Protein AF-A0A915EMG8-F1 (afdb_monomer)

Foldseek 3Di:
DDDDDPPDDQDPVNLVVVVVVLVVVVVPVDDDDDDDDDPPPDPPPPPPPDNDALVNLLVQLVCLLPDPNRDLLSNLVSLLSSLQRLLQVLCVVLQEHEDEPVCSLVSQLLQLVLDDPVSSVLSNVLVVLSVVSNCVNVPDDDDSVSSVVNSVSSVVSSVCSVPGPSVSSNVSVVVCVVVPPPCPQKPWDWDDDPPPPDDPDIHTYIDGPDD

Structure (mmCIF, N/CA/C/O backbone):
data_AF-A0A915EMG8-F1
#
_entry.id   AF-A0A915EMG8-F1
#
loop_
_atom_site.group_PDB
_atom_site.id
_atom_site.type_symbol
_atom_site.label_atom_id
_atom_site.label_alt_id
_atom_site.label_comp_id
_atom_site.label_asym_id
_atom_site.label_entity_id
_atom_site.label_seq_id
_atom_site.pdbx_PDB_ins_code
_atom_site.Cartn_x
_atom_site.Cartn_y
_atom_site.Cartn_z
_atom_site.occupancy
_atom_site.B_iso_or_equiv
_atom_site.auth_seq_id
_atom_site.auth_comp_id
_atom_site.auth_asym_id
_atom_site.auth_atom_id
_atom_site.pdbx_PDB_model_num
ATOM 1 N N . MET A 1 1 ? 7.332 -8.213 -42.315 1.00 33.41 1 MET A N 1
ATOM 2 C CA . MET A 1 1 ? 6.103 -7.604 -41.765 1.00 33.41 1 MET A CA 1
ATOM 3 C C . MET A 1 1 ? 5.956 -8.133 -40.349 1.00 33.41 1 MET A C 1
ATOM 5 O O . MET A 1 1 ? 5.758 -9.330 -40.219 1.00 33.41 1 MET A O 1
ATOM 9 N N . SER A 1 2 ? 6.198 -7.320 -39.315 1.00 32.34 2 SER A N 1
ATOM 10 C CA . SER A 1 2 ? 6.120 -7.779 -37.919 1.00 32.34 2 SER A CA 1
ATOM 11 C C . SER A 1 2 ? 4.719 -7.539 -37.363 1.00 32.34 2 SER A C 1
ATOM 13 O O . SER A 1 2 ? 4.239 -6.402 -37.373 1.00 32.34 2 SER A O 1
ATOM 15 N N . GLU A 1 3 ? 4.081 -8.599 -36.878 1.00 29.02 3 GLU A N 1
ATOM 16 C CA . GLU A 1 3 ? 2.841 -8.534 -36.110 1.00 29.02 3 GLU A CA 1
ATOM 17 C C . GLU A 1 3 ? 3.077 -7.728 -34.830 1.00 29.02 3 GLU A C 1
ATOM 19 O O . GLU A 1 3 ? 3.831 -8.125 -33.943 1.00 29.02 3 GLU A O 1
ATOM 24 N N . LYS A 1 4 ? 2.448 -6.554 -34.746 1.00 30.17 4 LYS A N 1
ATOM 25 C CA . LYS A 1 4 ? 2.337 -5.806 -33.497 1.00 30.17 4 LYS A CA 1
ATOM 26 C C . LYS A 1 4 ? 1.323 -6.531 -32.617 1.00 30.17 4 LYS A C 1
ATOM 28 O O . LYS A 1 4 ? 0.126 -6.474 -32.887 1.00 30.17 4 LYS A O 1
ATOM 33 N N . GLN A 1 5 ? 1.798 -7.193 -31.566 1.00 29.67 5 GLN A N 1
ATOM 34 C CA . GLN A 1 5 ? 0.946 -7.594 -30.452 1.00 29.67 5 GLN A CA 1
ATOM 35 C C . GLN A 1 5 ? 0.382 -6.323 -29.806 1.00 29.67 5 GLN A C 1
ATOM 37 O O . GLN A 1 5 ? 1.110 -5.529 -29.213 1.00 29.67 5 GLN A O 1
ATOM 42 N N . HIS A 1 6 ? -0.923 -6.110 -29.963 1.00 26.52 6 HIS A N 1
ATOM 43 C CA . HIS A 1 6 ? -1.661 -5.118 -29.195 1.00 26.52 6 HIS A CA 1
ATOM 44 C C . HIS A 1 6 ? -1.759 -5.612 -27.749 1.00 26.52 6 HIS A C 1
ATOM 46 O O . HIS A 1 6 ? -2.640 -6.393 -27.400 1.00 26.52 6 HIS A O 1
ATOM 52 N N . MET A 1 7 ? -0.814 -5.179 -26.916 1.00 29.98 7 MET A N 1
ATOM 53 C CA . MET A 1 7 ? -0.905 -5.320 -25.470 1.00 29.98 7 MET A CA 1
ATOM 54 C C . MET A 1 7 ? -1.953 -4.314 -24.982 1.00 29.98 7 MET A C 1
ATOM 56 O O . MET A 1 7 ? -1.774 -3.103 -25.111 1.00 29.98 7 MET A O 1
ATOM 60 N N . ILE A 1 8 ? -3.093 -4.828 -24.524 1.00 30.92 8 ILE A N 1
ATOM 61 C CA . ILE A 1 8 ? -4.203 -4.028 -24.004 1.00 30.92 8 ILE A CA 1
ATOM 62 C C . ILE A 1 8 ? -3.711 -3.331 -22.732 1.00 30.92 8 ILE A C 1
ATOM 64 O O . ILE A 1 8 ? -3.394 -3.983 -21.738 1.00 30.92 8 ILE A O 1
ATOM 68 N N . LEU A 1 9 ? -3.606 -2.004 -22.793 1.00 35.91 9 LEU A N 1
ATOM 69 C CA . LEU A 1 9 ? -3.384 -1.149 -21.634 1.00 35.91 9 LEU A CA 1
ATOM 70 C C . LEU A 1 9 ? -4.638 -1.233 -20.761 1.00 35.91 9 LEU A C 1
ATOM 72 O O . LEU A 1 9 ? -5.705 -0.806 -21.193 1.00 35.91 9 LEU A O 1
ATOM 76 N N . ALA A 1 10 ? -4.511 -1.807 -19.567 1.00 38.12 10 ALA A N 1
ATOM 77 C CA . ALA A 1 10 ? -5.572 -1.764 -18.572 1.00 38.12 10 ALA A CA 1
ATOM 78 C C . ALA A 1 10 ? -5.727 -0.310 -18.093 1.00 38.12 10 ALA A C 1
ATOM 80 O O . ALA A 1 10 ? -4.804 0.259 -17.514 1.00 38.12 10 ALA A O 1
ATOM 81 N N . SER A 1 11 ? -6.866 0.295 -18.408 1.00 42.69 11 SER A N 1
ATOM 82 C CA . SER A 1 11 ? -7.332 1.588 -17.905 1.00 42.69 11 SER A CA 1
ATOM 83 C C . SER A 1 11 ? -7.725 1.502 -16.421 1.00 42.69 11 SER A C 1
ATOM 85 O O . SER A 1 11 ? -7.933 0.407 -15.903 1.00 42.69 11 SER A O 1
ATOM 87 N N . ASP A 1 12 ? -7.911 2.635 -15.730 1.00 41.16 12 ASP A N 1
ATOM 88 C CA . ASP A 1 12 ? -8.455 2.664 -14.353 1.00 41.16 12 ASP A CA 1
ATOM 89 C C . ASP A 1 12 ? -9.760 1.868 -14.214 1.00 41.16 12 ASP A C 1
ATOM 91 O O . ASP A 1 12 ? -10.011 1.221 -13.197 1.00 41.16 12 ASP A O 1
ATOM 95 N N . LYS A 1 13 ? -10.572 1.865 -15.279 1.00 40.56 13 LYS A N 1
ATOM 96 C CA . LYS A 1 13 ? -11.803 1.082 -15.360 1.00 40.56 13 LYS A CA 1
ATOM 97 C C . LYS A 1 13 ? -11.524 -0.415 -15.256 1.00 40.56 13 LYS A C 1
ATOM 99 O O . LYS A 1 13 ? -12.272 -1.115 -14.589 1.00 40.56 13 LYS A O 1
ATOM 104 N N . ASP A 1 14 ? -10.431 -0.888 -15.844 1.00 48.38 14 ASP A N 1
ATOM 105 C CA . ASP A 1 14 ? -10.029 -2.293 -15.791 1.00 48.38 14 ASP A CA 1
ATOM 106 C C . ASP A 1 14 ? -9.494 -2.675 -14.402 1.00 48.38 14 ASP A C 1
ATOM 108 O O . ASP A 1 14 ? -9.645 -3.821 -13.987 1.00 48.38 14 ASP A O 1
ATOM 112 N N . PHE A 1 15 ? -8.915 -1.732 -13.645 1.00 50.34 15 PHE A N 1
ATOM 113 C CA . PHE A 1 15 ? -8.524 -1.969 -12.251 1.00 50.34 15 PHE A CA 1
ATOM 114 C C . PHE A 1 15 ? -9.732 -1.996 -11.310 1.00 50.34 15 PHE A C 1
ATOM 116 O O . PHE A 1 15 ? -9.830 -2.898 -10.479 1.00 50.34 15 PHE A O 1
ATOM 123 N N . ASP A 1 16 ? -10.669 -1.057 -11.444 1.00 48.06 16 ASP A N 1
ATOM 124 C CA . ASP A 1 16 ? -11.905 -1.070 -10.656 1.00 48.06 16 ASP A CA 1
ATOM 125 C C . ASP A 1 16 ? -12.779 -2.287 -11.006 1.00 48.06 16 ASP A C 1
ATOM 127 O O . ASP A 1 16 ? -13.267 -2.954 -10.097 1.00 48.06 16 ASP A O 1
ATOM 131 N N . GLU A 1 17 ? -12.879 -2.669 -12.286 1.00 50.47 17 GLU A N 1
ATOM 132 C CA . GLU A 1 17 ? -13.530 -3.916 -12.718 1.00 50.47 17 GLU A CA 1
ATOM 133 C C . GLU A 1 17 ? -12.806 -5.160 -12.176 1.00 50.47 17 GLU A C 1
ATOM 135 O O . GLU A 1 17 ? -13.461 -6.109 -11.741 1.00 50.47 17 GLU A O 1
ATOM 140 N N . LEU A 1 18 ? -11.468 -5.159 -12.121 1.00 51.88 18 LEU A N 1
ATOM 141 C CA . LEU A 1 18 ? -10.683 -6.235 -11.507 1.00 51.88 18 LEU A CA 1
ATOM 142 C C . LEU A 1 18 ? -10.916 -6.317 -9.991 1.00 51.88 18 LEU A C 1
ATOM 144 O O . LEU A 1 18 ? -11.013 -7.415 -9.4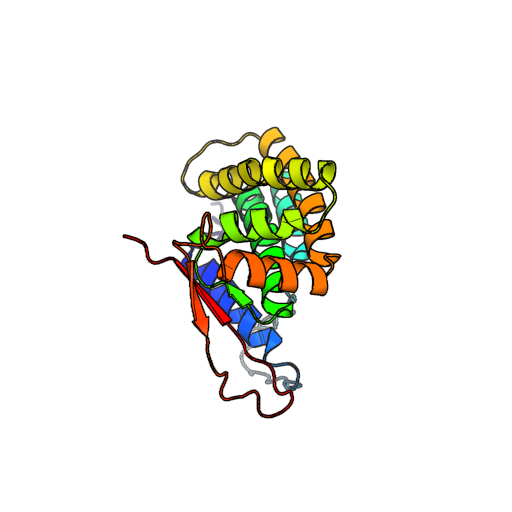40 1.00 51.88 18 LEU A O 1
ATOM 148 N N . MET A 1 19 ? -11.023 -5.181 -9.302 1.00 56.91 19 MET A N 1
ATOM 149 C CA . MET A 1 19 ? -11.276 -5.138 -7.860 1.00 56.91 19 MET A CA 1
ATOM 150 C C . MET A 1 19 ? -12.727 -5.504 -7.519 1.00 56.91 19 MET A C 1
ATOM 152 O O . MET A 1 19 ? -12.954 -6.215 -6.536 1.00 56.91 19 MET A O 1
ATOM 156 N N . ASP A 1 20 ? -13.693 -5.102 -8.344 1.00 52.09 20 ASP A N 1
ATOM 157 C CA . ASP A 1 20 ? -15.085 -5.554 -8.260 1.00 52.09 20 ASP A CA 1
ATOM 158 C C . ASP A 1 20 ? -15.195 -7.056 -8.561 1.00 52.09 20 ASP A C 1
ATOM 160 O O . ASP A 1 20 ? -15.918 -7.783 -7.878 1.00 52.09 20 ASP A O 1
ATOM 164 N N . TYR A 1 21 ? -14.406 -7.570 -9.503 1.00 47.34 21 TYR A N 1
ATOM 165 C CA . TYR A 1 21 ? -14.299 -9.001 -9.768 1.00 47.34 21 TYR A CA 1
ATOM 166 C C . TYR A 1 21 ? -13.694 -9.777 -8.585 1.00 47.34 21 TYR A C 1
ATOM 168 O O . TYR A 1 21 ? -14.247 -10.797 -8.172 1.00 47.34 21 TYR A O 1
ATOM 176 N N . VAL A 1 22 ? -12.608 -9.290 -7.972 1.00 48.66 22 VAL A N 1
ATOM 177 C CA . VAL A 1 22 ? -12.026 -9.877 -6.746 1.00 48.66 22 VAL A CA 1
ATOM 178 C C . VAL A 1 22 ? -13.050 -9.900 -5.609 1.00 48.66 22 VAL A C 1
ATOM 180 O O . VAL A 1 22 ? -13.156 -10.894 -4.886 1.00 48.66 22 VAL A O 1
ATOM 183 N N . ARG A 1 23 ? -13.821 -8.819 -5.453 1.00 50.97 23 ARG A N 1
ATOM 184 C CA . ARG A 1 23 ? -14.915 -8.732 -4.482 1.00 50.97 23 ARG A CA 1
ATOM 185 C C . ARG A 1 23 ? -15.960 -9.824 -4.729 1.00 50.97 23 ARG A C 1
ATOM 187 O O . ARG A 1 23 ? -16.317 -10.527 -3.786 1.00 50.97 23 ARG A O 1
ATOM 194 N N . LEU A 1 24 ? -16.374 -10.032 -5.981 1.00 47.88 24 LEU A N 1
ATOM 195 C CA . LEU A 1 24 ? -17.307 -11.099 -6.364 1.00 47.88 24 LEU A CA 1
ATOM 196 C C . LEU A 1 24 ? -16.743 -12.509 -6.090 1.00 47.88 24 LEU A C 1
ATOM 198 O O . LEU A 1 24 ? -17.480 -13.378 -5.628 1.00 47.88 24 LEU A O 1
ATOM 202 N N . GLN A 1 25 ? -15.440 -12.737 -6.294 1.00 45.94 25 GLN A N 1
ATOM 203 C CA . GLN A 1 25 ? -14.777 -14.023 -6.007 1.00 45.94 25 GLN A CA 1
ATOM 204 C C . GLN A 1 25 ? -14.725 -14.357 -4.507 1.00 45.94 25 GLN A C 1
ATOM 206 O O . GLN A 1 25 ? -14.888 -15.512 -4.108 1.00 45.94 25 GLN A O 1
ATOM 211 N N . GLN A 1 26 ? -14.528 -13.355 -3.643 1.00 52.22 26 GLN A N 1
ATOM 212 C CA . GLN A 1 26 ? -14.577 -13.557 -2.189 1.00 52.22 26 GLN A CA 1
ATOM 213 C C . GLN A 1 26 ? -15.995 -13.880 -1.697 1.00 52.22 26 GLN A C 1
ATOM 215 O O . GLN A 1 26 ? -16.159 -14.577 -0.693 1.00 52.22 26 GLN A O 1
ATOM 220 N N . GLU A 1 27 ? -17.010 -13.402 -2.416 1.00 46.12 27 GLU A N 1
ATOM 221 C CA . GLU A 1 27 ? -18.423 -13.653 -2.140 1.00 46.12 27 GLU A CA 1
ATOM 222 C C . GLU A 1 27 ? -18.902 -15.015 -2.689 1.00 46.12 27 GLU A C 1
ATOM 224 O O . GLU A 1 27 ? -19.842 -15.590 -2.141 1.00 46.12 27 GLU A O 1
ATOM 229 N N . SER A 1 28 ? -18.231 -15.584 -3.701 1.00 46.25 28 SER A N 1
ATOM 230 C CA . SER A 1 28 ? -18.644 -16.814 -4.397 1.00 46.25 28 SER A CA 1
ATOM 231 C C . SER A 1 28 ? -17.992 -18.111 -3.898 1.00 46.25 28 SER A C 1
ATOM 233 O O . SER A 1 28 ? -17.963 -19.094 -4.644 1.00 46.25 28 SER A O 1
ATOM 235 N N . LYS A 1 29 ? -17.481 -18.175 -2.658 1.00 43.06 29 LYS A N 1
ATOM 236 C CA . LYS A 1 29 ? -16.973 -19.427 -2.049 1.00 43.06 29 LYS A CA 1
ATOM 237 C C . LYS A 1 29 ? -18.101 -20.440 -1.755 1.00 43.06 29 LYS A C 1
ATOM 239 O O . LYS A 1 29 ? -18.317 -20.823 -0.611 1.00 43.06 29 LYS A O 1
ATOM 244 N N . SER A 1 30 ? -18.802 -20.886 -2.796 1.00 42.09 30 SER A N 1
ATOM 245 C CA . SER A 1 30 ? -19.595 -22.116 -2.877 1.00 42.09 30 SER A CA 1
ATOM 246 C C . SER A 1 30 ? -20.073 -22.329 -4.325 1.00 42.09 30 SER A C 1
ATOM 248 O O . SER A 1 30 ? -21.183 -21.937 -4.680 1.00 42.09 30 SER A O 1
ATOM 250 N N . GLY A 1 31 ? -19.261 -22.944 -5.186 1.00 37.41 31 GLY A N 1
ATOM 251 C CA . GLY A 1 31 ? -19.751 -23.373 -6.499 1.00 37.41 31 GLY A CA 1
ATOM 252 C C . GLY A 1 31 ? -18.690 -24.035 -7.367 1.00 37.41 31 GLY A C 1
ATOM 253 O O . GLY A 1 31 ? -17.843 -23.357 -7.934 1.00 37.41 31 GLY A O 1
ATOM 254 N N . GLN A 1 32 ? -18.752 -25.363 -7.486 1.00 38.16 32 GLN A N 1
ATOM 255 C CA . GLN A 1 32 ? -18.101 -26.101 -8.570 1.00 38.16 32 GLN A CA 1
ATOM 256 C C . GLN A 1 32 ? -18.807 -25.752 -9.887 1.00 38.16 32 GLN A C 1
ATOM 258 O O . GLN A 1 32 ? -20.023 -25.911 -9.976 1.00 38.16 32 GLN A O 1
ATOM 263 N N . PHE A 1 33 ? -18.068 -25.314 -10.908 1.00 39.94 33 PHE A N 1
ATOM 264 C CA . PHE A 1 33 ? -18.620 -25.111 -12.250 1.00 39.94 33 PHE A CA 1
ATOM 265 C C . PHE A 1 33 ? -18.200 -26.241 -13.194 1.00 39.94 33 PHE A C 1
ATOM 267 O O . PHE A 1 33 ? -17.035 -26.633 -13.246 1.00 39.94 33 PHE A O 1
ATOM 274 N N . GLN A 1 34 ? -19.193 -26.778 -13.906 1.00 33.81 34 GLN A N 1
ATOM 275 C CA . GLN A 1 34 ? -19.060 -27.824 -14.917 1.00 33.81 34 GLN A CA 1
ATOM 276 C C . GLN A 1 34 ? -18.510 -27.268 -16.235 1.00 33.81 34 GLN A C 1
ATOM 278 O O . GLN A 1 34 ? -18.811 -26.147 -16.639 1.00 33.81 34 GLN A O 1
ATOM 283 N N . THR A 1 35 ? -17.743 -28.108 -16.925 1.00 34.19 35 THR A N 1
ATOM 284 C CA . THR A 1 35 ? -17.264 -27.904 -18.294 1.00 34.19 35 THR A CA 1
ATOM 285 C C . THR A 1 35 ? -18.415 -27.967 -19.297 1.00 34.19 35 THR A C 1
ATOM 287 O O . THR A 1 35 ? -19.183 -28.929 -19.279 1.00 34.19 35 THR A O 1
ATOM 290 N N . VAL A 1 36 ? -18.477 -27.007 -20.222 1.00 34.16 36 VAL A N 1
ATOM 291 C CA . VAL A 1 36 ? -19.308 -27.087 -21.433 1.00 34.16 36 VAL A CA 1
ATOM 292 C C . VAL A 1 36 ? -18.371 -27.154 -22.636 1.00 34.16 36 VAL A C 1
ATOM 294 O O . VAL A 1 36 ? -17.526 -26.279 -22.810 1.00 34.16 36 VAL A O 1
ATOM 297 N N . SER A 1 37 ? -18.482 -28.214 -23.433 1.00 31.69 37 SER A N 1
ATOM 298 C CA . SER A 1 37 ? -17.766 -28.363 -24.702 1.00 31.69 37 SER A CA 1
ATOM 299 C C . SER A 1 37 ? -18.570 -27.719 -25.830 1.00 31.69 37 SER A C 1
ATOM 301 O O . SER A 1 37 ? -19.743 -28.051 -25.996 1.00 31.69 37 SER A O 1
ATOM 303 N N . CYS A 1 38 ? -17.941 -26.852 -26.621 1.00 31.92 38 CYS A N 1
ATOM 304 C CA . CYS A 1 38 ? -18.506 -26.337 -27.869 1.00 31.92 38 CYS A CA 1
ATOM 305 C C . CYS A 1 38 ? -17.840 -27.061 -29.049 1.00 31.92 38 CYS A C 1
ATOM 307 O O . CYS A 1 38 ? -16.620 -27.225 -29.054 1.00 31.92 38 CYS A O 1
ATOM 309 N N . GLU A 1 39 ? -18.636 -27.502 -30.025 1.00 41.31 39 GLU A N 1
ATOM 310 C CA . GLU A 1 39 ? -18.238 -28.401 -31.126 1.00 41.31 39 GLU A CA 1
ATOM 311 C C . GLU A 1 39 ? -17.364 -27.750 -32.217 1.00 41.31 39 GLU A C 1
ATOM 313 O O . GLU A 1 39 ? -16.874 -28.439 -33.110 1.00 41.31 39 GLU A O 1
ATOM 318 N N . ASP A 1 40 ? -17.064 -26.456 -32.117 1.00 35.81 40 ASP A N 1
ATOM 319 C CA . ASP A 1 40 ? -16.416 -25.706 -33.195 1.00 35.81 40 ASP A CA 1
ATOM 320 C C . ASP A 1 40 ? -14.929 -25.445 -32.939 1.00 35.81 40 ASP A C 1
ATOM 322 O O . ASP A 1 40 ? -14.516 -24.293 -32.905 1.00 35.81 40 ASP A O 1
ATOM 326 N N . GLY A 1 41 ? -14.120 -26.495 -32.745 1.00 37.00 41 GLY A N 1
ATOM 327 C CA . GLY A 1 41 ? -12.665 -26.525 -33.023 1.00 37.00 41 GLY A CA 1
ATOM 328 C C . GLY A 1 41 ? -11.733 -25.453 -32.417 1.00 37.00 41 GLY A C 1
ATOM 329 O O . GLY A 1 41 ? -10.523 -25.519 -32.624 1.00 37.00 41 GLY A O 1
ATOM 330 N N . PHE A 1 42 ? -12.242 -24.490 -31.657 1.00 28.72 42 PHE A N 1
ATOM 331 C CA . PHE A 1 42 ? -11.503 -23.495 -30.906 1.00 28.72 42 PHE A CA 1
ATOM 332 C C . PHE A 1 42 ? -11.396 -24.042 -29.493 1.00 28.72 42 PHE A C 1
ATOM 334 O O . PHE A 1 42 ? -12.345 -23.991 -28.709 1.00 28.72 42 PHE A O 1
ATOM 341 N N . SER A 1 43 ? -10.226 -24.576 -29.146 1.00 30.53 43 SER A N 1
ATOM 342 C CA . SER A 1 43 ? -9.892 -24.742 -27.741 1.00 30.53 43 SER A CA 1
ATOM 343 C C . SER A 1 43 ? -9.760 -23.339 -27.154 1.00 30.53 43 SER A C 1
ATOM 345 O O . SER A 1 43 ? -8.689 -22.729 -27.186 1.00 30.53 43 SER A O 1
ATOM 347 N N . THR A 1 44 ? -10.857 -22.792 -26.638 1.00 34.75 44 THR A N 1
ATOM 348 C CA . THR A 1 44 ? -10.765 -21.755 -25.623 1.00 34.75 44 THR A CA 1
ATOM 349 C C . THR A 1 44 ? -9.924 -22.374 -24.519 1.00 34.75 44 THR A C 1
ATOM 351 O O . THR A 1 44 ? -10.349 -23.334 -23.875 1.00 34.75 44 THR A O 1
ATOM 354 N N . ILE A 1 45 ? -8.696 -21.881 -24.343 1.00 38.38 45 ILE A N 1
ATOM 355 C CA . ILE A 1 45 ? -7.981 -22.086 -23.091 1.00 38.38 45 ILE A CA 1
ATOM 356 C C . ILE A 1 45 ? -8.948 -21.523 -22.058 1.00 38.38 45 ILE A C 1
ATOM 358 O O . ILE A 1 45 ? -9.132 -20.309 -21.987 1.00 38.38 45 ILE A O 1
ATOM 362 N N . ILE A 1 46 ? -9.649 -22.405 -21.343 1.00 39.06 46 ILE A N 1
ATOM 363 C CA . ILE A 1 46 ? -10.337 -22.055 -20.111 1.00 39.06 46 ILE A CA 1
ATOM 364 C C . ILE A 1 46 ? -9.199 -21.548 -19.244 1.00 39.06 46 ILE A C 1
ATOM 366 O O . ILE A 1 46 ? -8.422 -22.340 -18.708 1.00 39.06 46 ILE A O 1
ATOM 370 N N . GLY A 1 47 ? -9.001 -20.228 -19.283 1.00 38.06 47 GLY A N 1
ATOM 371 C CA . GLY A 1 47 ? -7.919 -19.561 -18.595 1.00 38.06 47 GLY A CA 1
ATOM 372 C C . GLY A 1 47 ? -7.987 -20.051 -17.170 1.00 38.06 47 GLY A C 1
ATOM 373 O O . GLY A 1 47 ? -9.026 -19.905 -16.528 1.00 38.06 47 GLY A O 1
ATOM 374 N N . GLN A 1 48 ? -6.926 -20.718 -16.716 1.00 37.12 48 GLN A N 1
ATOM 375 C CA . GLN A 1 48 ? -6.788 -21.035 -15.306 1.00 37.12 48 GLN A CA 1
ATOM 376 C C . GLN A 1 48 ? -7.082 -19.735 -14.562 1.00 37.12 48 GLN A C 1
ATOM 378 O O . GLN A 1 48 ? -6.400 -18.732 -14.778 1.00 37.12 48 GLN A O 1
ATOM 383 N N . MET A 1 49 ? -8.169 -19.719 -13.790 1.00 42.00 49 MET A N 1
ATOM 384 C CA . MET A 1 49 ? -8.530 -18.569 -12.979 1.00 42.00 49 MET A CA 1
ATOM 385 C C . MET A 1 49 ? -7.396 -18.385 -11.977 1.00 42.00 49 MET A C 1
ATOM 387 O O . MET A 1 49 ? -7.311 -19.109 -10.988 1.00 42.00 49 MET A O 1
ATOM 391 N N . VAL A 1 50 ? -6.481 -17.466 -12.270 1.00 49.41 50 VAL A N 1
ATOM 392 C CA . VAL A 1 50 ? -5.442 -17.079 -11.324 1.00 49.41 50 VAL A CA 1
ATOM 393 C C . VAL A 1 50 ? -6.148 -16.260 -10.253 1.00 49.41 50 VAL A C 1
ATOM 395 O O . VAL A 1 50 ? -6.667 -15.179 -10.536 1.00 49.41 50 VAL A O 1
ATOM 398 N N . GLU A 1 51 ? -6.229 -16.799 -9.038 1.00 61.94 51 GLU A N 1
ATOM 399 C CA . GLU A 1 51 ? -6.665 -16.037 -7.871 1.00 61.94 51 GLU A CA 1
ATOM 400 C C . GLU A 1 51 ? -5.686 -14.870 -7.696 1.00 61.94 51 GLU A C 1
ATOM 402 O O . GLU A 1 51 ? -4.503 -15.071 -7.432 1.00 61.94 51 GLU A O 1
ATOM 407 N N . TYR A 1 52 ? -6.155 -13.643 -7.929 1.00 67.75 52 TYR A N 1
ATOM 408 C CA . TYR A 1 52 ? -5.327 -12.455 -7.754 1.00 67.75 52 TYR A CA 1
ATOM 409 C C . TYR A 1 52 ? -5.251 -12.100 -6.270 1.00 67.75 52 TYR A C 1
ATOM 411 O O . TYR A 1 52 ? -6.266 -11.785 -5.638 1.00 67.75 52 TYR A O 1
ATOM 419 N N . ASP A 1 53 ? -4.032 -12.104 -5.739 1.00 86.44 53 ASP A N 1
ATOM 420 C CA . ASP A 1 53 ? -3.695 -11.562 -4.430 1.00 86.44 53 ASP A CA 1
ATOM 421 C C . ASP A 1 53 ? -2.545 -10.545 -4.525 1.00 86.44 53 ASP A C 1
ATOM 423 O O . ASP A 1 53 ? -1.979 -10.291 -5.594 1.00 86.44 53 ASP A O 1
ATOM 427 N N . SER A 1 54 ? -2.205 -9.929 -3.393 1.00 89.94 54 SER A N 1
ATOM 428 C CA . SER A 1 54 ? -1.108 -8.966 -3.281 1.00 89.94 54 SER A CA 1
ATOM 429 C C . SER A 1 54 ? 0.230 -9.519 -3.787 1.00 89.94 54 SER A C 1
ATOM 431 O O . SER A 1 54 ? 1.012 -8.761 -4.361 1.00 89.94 54 SER A O 1
ATOM 433 N N . LYS A 1 55 ? 0.497 -10.821 -3.638 1.00 92.81 55 LYS A N 1
ATOM 434 C CA . LYS A 1 55 ? 1.760 -11.455 -4.049 1.00 92.81 55 LYS A CA 1
ATOM 435 C C . LYS A 1 55 ? 1.815 -11.661 -5.553 1.00 92.81 55 LYS A C 1
ATOM 437 O O . LYS A 1 55 ? 2.820 -11.305 -6.155 1.00 92.81 55 LYS A O 1
ATOM 442 N N . VAL A 1 56 ? 0.710 -12.074 -6.173 1.00 91.69 56 VAL A N 1
ATOM 443 C CA . VAL A 1 56 ? 0.603 -12.160 -7.639 1.00 91.69 56 VAL A CA 1
ATOM 444 C C . VAL A 1 56 ? 0.900 -10.806 -8.295 1.00 91.69 56 VAL A C 1
ATOM 446 O O . VAL A 1 56 ? 1.554 -10.752 -9.338 1.00 91.69 56 VAL A O 1
ATOM 449 N N . PHE A 1 57 ? 0.462 -9.695 -7.694 1.00 93.44 57 PHE A N 1
ATOM 450 C CA . PHE A 1 57 ? 0.831 -8.364 -8.180 1.00 93.44 57 PHE A CA 1
ATOM 451 C C . PHE A 1 57 ? 2.335 -8.078 -8.043 1.00 93.44 57 PHE A C 1
ATOM 453 O O . PHE A 1 57 ? 2.931 -7.566 -8.989 1.00 93.44 57 PHE A O 1
ATOM 460 N N . LEU A 1 58 ? 2.970 -8.439 -6.923 1.00 96.19 58 LEU A N 1
ATOM 461 C CA . LEU A 1 58 ? 4.419 -8.258 -6.740 1.00 96.19 58 LEU A CA 1
ATOM 462 C C . LEU A 1 58 ? 5.234 -9.111 -7.718 1.00 96.19 58 LEU A C 1
ATOM 464 O O . LEU A 1 58 ? 6.182 -8.600 -8.311 1.00 96.19 58 LEU A O 1
ATOM 468 N N . ASP A 1 59 ? 4.833 -10.362 -7.948 1.00 94.44 59 ASP A N 1
ATOM 469 C CA . ASP A 1 59 ? 5.488 -11.255 -8.909 1.00 94.44 59 ASP A CA 1
ATOM 470 C C . ASP A 1 59 ? 5.408 -10.679 -10.329 1.00 94.44 59 ASP A C 1
ATOM 472 O O . ASP A 1 59 ? 6.385 -10.683 -11.080 1.00 94.44 59 ASP A O 1
ATOM 476 N N . LYS A 1 60 ? 4.254 -10.104 -10.695 1.00 91.81 60 LYS 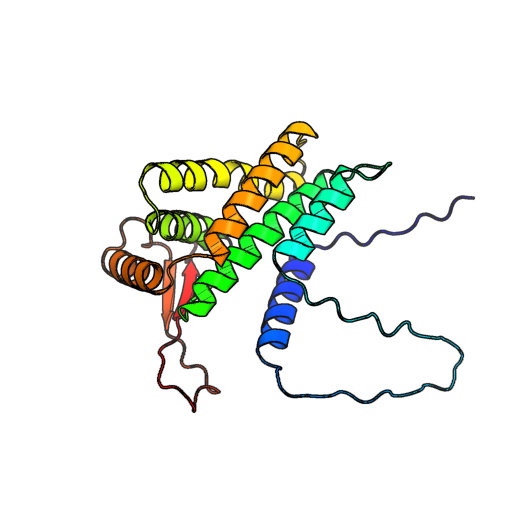A N 1
ATOM 477 C CA . LYS A 1 60 ? 4.095 -9.402 -11.975 1.00 91.81 60 LYS A CA 1
ATOM 478 C C . LYS A 1 60 ? 4.939 -8.133 -12.051 1.00 91.81 60 LYS A C 1
ATOM 480 O O . LYS A 1 60 ? 5.511 -7.8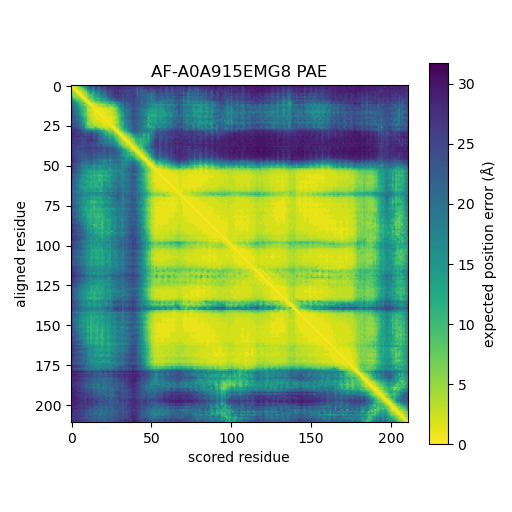67 -13.104 1.00 91.81 60 LYS A O 1
ATOM 485 N N . ALA A 1 61 ? 5.033 -7.358 -10.972 1.00 95.56 61 ALA A N 1
ATOM 486 C CA . ALA A 1 61 ? 5.911 -6.191 -10.936 1.00 95.56 61 ALA A CA 1
ATOM 487 C C . ALA A 1 61 ? 7.374 -6.589 -11.181 1.00 95.56 61 ALA A C 1
ATOM 489 O O . ALA A 1 61 ? 8.062 -5.972 -11.994 1.00 95.56 61 ALA A O 1
ATOM 490 N N . GLU A 1 62 ? 7.827 -7.659 -10.527 1.00 96.44 62 GLU A N 1
ATOM 491 C CA . GLU A 1 62 ? 9.173 -8.205 -10.687 1.00 96.44 62 GLU A CA 1
ATOM 492 C C . GLU A 1 62 ? 9.408 -8.752 -12.102 1.00 96.44 62 GLU A C 1
ATOM 494 O O . GLU A 1 62 ? 10.482 -8.542 -12.668 1.00 96.44 62 GLU A O 1
ATOM 499 N N . PHE A 1 63 ? 8.395 -9.371 -12.714 1.00 94.75 63 PHE A N 1
ATOM 500 C CA . PHE A 1 63 ? 8.434 -9.775 -14.118 1.00 94.75 63 PHE A CA 1
ATOM 501 C C . PHE A 1 63 ? 8.648 -8.575 -15.056 1.00 94.75 63 PHE A C 1
ATOM 503 O O . PHE A 1 63 ? 9.606 -8.574 -15.828 1.00 94.75 63 PHE A O 1
ATOM 510 N N . TYR A 1 64 ? 7.815 -7.531 -14.970 1.00 92.38 64 TYR A N 1
ATOM 511 C CA . TYR A 1 64 ? 7.920 -6.358 -15.855 1.00 92.38 64 TYR A CA 1
ATOM 512 C C . TYR A 1 64 ? 9.226 -5.575 -15.666 1.00 92.38 64 TYR A C 1
ATOM 514 O O . TYR A 1 64 ? 9.768 -5.028 -16.627 1.00 92.38 64 TYR A O 1
ATOM 522 N N . LEU A 1 65 ? 9.762 -5.561 -14.443 1.00 93.44 65 LEU A N 1
ATOM 523 C CA . LEU A 1 65 ? 11.033 -4.918 -14.112 1.00 93.44 65 LEU A CA 1
ATOM 524 C C . LEU A 1 65 ? 12.261 -5.655 -14.675 1.00 93.44 65 LEU A C 1
ATOM 526 O O . LEU A 1 65 ? 13.312 -5.036 -14.864 1.00 93.44 65 LEU A O 1
ATOM 530 N N . ASN A 1 66 ? 12.159 -6.967 -14.897 1.00 92.69 66 ASN A N 1
ATOM 531 C CA . ASN A 1 66 ? 13.278 -7.816 -15.321 1.00 92.69 66 ASN A CA 1
ATOM 532 C C . ASN A 1 66 ? 13.137 -8.366 -16.748 1.00 92.69 66 ASN A C 1
ATOM 534 O O . ASN A 1 66 ? 14.047 -9.046 -17.223 1.00 92.69 66 ASN A O 1
ATOM 538 N N . ALA A 1 67 ? 12.030 -8.078 -17.435 1.00 90.44 67 ALA A N 1
ATOM 539 C CA . ALA A 1 67 ? 11.844 -8.426 -18.837 1.00 90.44 67 ALA A CA 1
ATOM 540 C C . ALA A 1 67 ? 12.906 -7.758 -19.732 1.00 90.44 67 ALA A C 1
ATOM 542 O O . ALA A 1 67 ? 13.384 -6.662 -19.443 1.00 90.44 67 ALA A O 1
ATOM 543 N N . GLU A 1 68 ? 13.250 -8.405 -20.851 1.00 83.38 68 GLU A N 1
ATOM 544 C CA . GLU A 1 68 ? 14.211 -7.875 -21.834 1.00 83.38 68 GLU A CA 1
ATOM 545 C C . GLU A 1 68 ? 13.775 -6.501 -22.372 1.00 83.38 68 GLU A C 1
ATOM 547 O O . GLU A 1 68 ? 14.580 -5.577 -22.483 1.00 83.38 68 GLU A O 1
ATOM 552 N N . SER A 1 69 ? 12.471 -6.345 -22.618 1.00 87.50 69 SER A N 1
ATOM 553 C CA . SER A 1 69 ? 11.811 -5.056 -22.832 1.00 87.50 69 SER A CA 1
ATOM 554 C C . SER A 1 69 ? 11.154 -4.598 -21.529 1.00 87.50 69 SER A C 1
ATOM 556 O O . SER A 1 69 ? 9.959 -4.787 -21.322 1.00 87.50 69 SER A O 1
ATOM 558 N N . MET A 1 70 ? 11.958 -4.039 -20.618 1.00 89.50 70 MET A N 1
ATOM 559 C CA . MET A 1 70 ? 11.468 -3.551 -19.324 1.00 89.50 70 MET A CA 1
ATOM 560 C C . MET A 1 70 ? 10.307 -2.568 -19.505 1.00 89.50 70 MET A C 1
ATOM 562 O O . MET A 1 70 ? 10.431 -1.578 -20.229 1.00 89.50 70 MET A O 1
ATOM 566 N N . ASP A 1 71 ? 9.219 -2.806 -18.777 1.00 92.12 71 ASP A N 1
ATOM 567 C CA . ASP A 1 71 ? 8.052 -1.927 -18.743 1.00 92.12 71 ASP A CA 1
ATOM 568 C C . ASP A 1 71 ? 7.904 -1.351 -17.330 1.00 92.12 71 ASP A C 1
ATOM 570 O O . ASP A 1 71 ? 7.266 -1.928 -16.447 1.00 92.12 71 ASP A O 1
ATOM 574 N N . LEU A 1 72 ? 8.564 -0.213 -17.099 1.00 92.62 72 LEU A N 1
ATOM 575 C CA . LEU A 1 72 ? 8.585 0.448 -15.790 1.00 92.62 72 LEU A CA 1
ATOM 576 C C . LEU A 1 72 ? 7.212 1.004 -15.395 1.00 92.62 72 LEU A C 1
ATOM 578 O O . LEU A 1 72 ? 6.920 1.115 -14.205 1.00 92.62 72 LEU A O 1
ATOM 582 N N . VAL A 1 73 ? 6.364 1.320 -16.378 1.00 92.69 73 VAL A N 1
ATOM 583 C CA . VAL A 1 73 ? 4.985 1.756 -16.139 1.00 92.69 73 VAL A CA 1
ATOM 584 C C . VAL A 1 73 ? 4.178 0.585 -15.595 1.00 92.69 73 VAL A C 1
ATOM 586 O O . VAL A 1 73 ? 3.605 0.687 -14.514 1.00 92.69 73 VAL A O 1
ATOM 589 N N . GLN A 1 74 ? 4.203 -0.566 -16.273 1.00 92.62 74 GLN A N 1
ATOM 590 C CA . GLN A 1 74 ? 3.508 -1.753 -15.777 1.00 92.62 74 GLN A CA 1
ATOM 591 C C . GLN A 1 74 ? 4.072 -2.234 -14.441 1.00 92.62 74 GLN A C 1
ATOM 593 O O . GLN A 1 74 ? 3.290 -2.62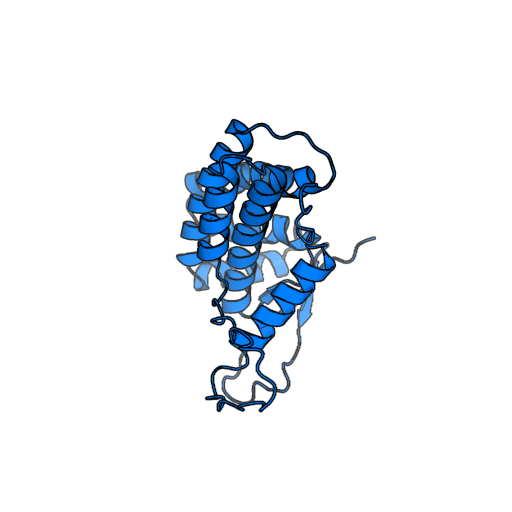6 -13.576 1.00 92.62 74 GLN A O 1
ATOM 598 N N . ALA A 1 75 ? 5.390 -2.179 -14.236 1.00 94.62 75 ALA A N 1
ATOM 599 C CA . ALA A 1 75 ? 5.991 -2.527 -12.953 1.00 94.62 75 ALA A CA 1
ATOM 600 C C . ALA A 1 75 ? 5.466 -1.630 -11.816 1.00 94.62 75 ALA A C 1
ATOM 602 O O . ALA A 1 75 ? 5.002 -2.156 -10.802 1.00 94.62 75 ALA A O 1
ATOM 603 N N . GLY A 1 76 ? 5.459 -0.304 -12.012 1.00 94.75 76 GLY A N 1
ATOM 604 C CA . GLY A 1 76 ? 4.896 0.662 -11.062 1.00 94.75 76 GLY A CA 1
ATOM 605 C C . GLY A 1 76 ? 3.423 0.392 -10.746 1.00 94.75 76 GLY A C 1
ATOM 606 O O . GLY A 1 76 ? 3.043 0.302 -9.577 1.00 94.75 76 GLY A O 1
ATOM 607 N N . GLU A 1 77 ? 2.611 0.120 -11.766 1.00 93.69 77 GLU A N 1
ATOM 608 C CA . GLU A 1 77 ? 1.176 -0.116 -11.578 1.00 93.69 77 GLU A CA 1
ATOM 609 C C . GLU A 1 77 ? 0.880 -1.395 -10.793 1.00 93.69 77 GLU A C 1
ATOM 611 O O . GLU A 1 77 ? -0.064 -1.457 -10.003 1.00 93.69 77 GLU A O 1
ATOM 616 N N . LYS A 1 78 ? 1.698 -2.437 -10.976 1.00 94.88 78 LYS A N 1
ATOM 617 C CA . LYS A 1 78 ? 1.561 -3.677 -10.205 1.00 94.88 78 LYS A CA 1
ATOM 618 C C . LYS A 1 78 ? 2.053 -3.507 -8.764 1.00 94.88 78 LYS A C 1
ATOM 620 O O . LYS A 1 78 ? 1.434 -4.071 -7.863 1.00 94.88 78 LYS A O 1
ATOM 625 N N . ILE A 1 79 ? 3.080 -2.687 -8.523 1.00 96.75 79 ILE A N 1
ATOM 626 C CA . ILE A 1 79 ? 3.506 -2.291 -7.168 1.00 96.75 79 ILE A CA 1
ATOM 627 C C . ILE A 1 79 ? 2.360 -1.574 -6.447 1.00 96.75 79 ILE A C 1
ATOM 629 O O . ILE A 1 79 ? 1.958 -1.996 -5.360 1.00 96.75 79 ILE A O 1
ATOM 633 N N . TRP A 1 80 ? 1.785 -0.546 -7.077 1.00 95.56 80 TRP A N 1
ATOM 634 C CA . TRP A 1 80 ? 0.639 0.189 -6.543 1.00 95.56 80 TRP A CA 1
ATOM 635 C C . TRP A 1 80 ? -0.548 -0.740 -6.255 1.00 95.56 80 TRP A C 1
ATOM 637 O O . TRP A 1 80 ? -1.056 -0.788 -5.130 1.00 95.56 80 TRP A O 1
ATOM 647 N N . GLY A 1 81 ? -0.943 -1.543 -7.248 1.00 93.56 81 GLY A N 1
ATOM 648 C CA . GLY A 1 81 ? -2.053 -2.485 -7.134 1.00 93.56 81 GLY A CA 1
ATOM 649 C C . GLY A 1 81 ? -1.876 -3.484 -5.988 1.00 93.56 81 GLY A C 1
ATOM 650 O O . GLY A 1 81 ? -2.830 -3.739 -5.254 1.00 93.56 81 GLY A O 1
ATOM 651 N N . SER A 1 82 ? -0.655 -3.987 -5.775 1.00 96.25 82 SER A N 1
ATOM 652 C CA . SER A 1 82 ? -0.345 -4.899 -4.670 1.00 96.25 82 SER A CA 1
ATOM 653 C C . SER A 1 82 ? -0.630 -4.280 -3.299 1.00 96.25 82 SER A C 1
ATOM 655 O O . SER A 1 82 ? -1.350 -4.866 -2.481 1.00 96.25 82 SER A O 1
ATOM 657 N N . VAL A 1 83 ? -0.109 -3.073 -3.058 1.00 96.75 83 VAL A N 1
ATOM 658 C CA . VAL A 1 83 ? -0.252 -2.384 -1.769 1.00 96.75 83 VAL A CA 1
ATOM 659 C C . VAL A 1 83 ? -1.711 -2.006 -1.521 1.00 96.75 83 VAL A C 1
ATOM 661 O O . VAL A 1 83 ? -2.227 -2.231 -0.423 1.00 96.75 83 VAL A O 1
ATOM 664 N N . ILE A 1 84 ? -2.409 -1.493 -2.541 1.00 94.75 84 ILE A N 1
ATOM 665 C CA . ILE A 1 84 ? -3.833 -1.156 -2.433 1.00 94.75 84 ILE A CA 1
ATOM 666 C C . ILE A 1 84 ? -4.680 -2.393 -2.162 1.00 94.75 84 ILE A C 1
ATOM 668 O O . ILE A 1 84 ? -5.560 -2.347 -1.300 1.00 94.75 84 ILE A O 1
ATOM 672 N N . TYR A 1 85 ? -4.412 -3.503 -2.847 1.00 92.94 85 TYR A N 1
ATOM 673 C CA . TYR A 1 85 ? -5.114 -4.756 -2.602 1.00 92.94 85 TYR A CA 1
ATOM 674 C C . TYR A 1 85 ? -4.939 -5.208 -1.147 1.00 92.94 85 TYR A C 1
ATOM 676 O O . TYR A 1 85 ? -5.933 -5.473 -0.464 1.00 92.94 85 TYR A O 1
ATOM 684 N N . ALA A 1 86 ? -3.695 -5.253 -0.654 1.00 95.25 86 ALA A N 1
ATOM 685 C CA . ALA A 1 86 ? -3.398 -5.651 0.719 1.00 95.25 86 ALA A CA 1
ATOM 686 C C . ALA A 1 86 ? -4.110 -4.739 1.728 1.00 95.25 86 ALA A C 1
ATOM 688 O O . ALA A 1 86 ? -4.804 -5.226 2.617 1.00 95.25 86 ALA A O 1
ATOM 689 N N . LEU A 1 87 ? -4.033 -3.419 1.532 1.00 94.62 87 LEU A N 1
ATOM 690 C CA . LEU A 1 87 ? -4.676 -2.434 2.397 1.00 94.62 87 LEU A CA 1
ATOM 691 C C . LEU A 1 87 ? -6.196 -2.630 2.449 1.00 94.62 87 LEU A C 1
ATOM 693 O O . LEU A 1 87 ? -6.777 -2.734 3.533 1.00 94.62 87 LEU A O 1
ATOM 697 N N . LYS A 1 88 ? -6.846 -2.713 1.282 1.00 90.44 88 LYS A N 1
ATOM 698 C CA . LYS A 1 88 ? -8.298 -2.915 1.181 1.00 90.44 88 LYS A CA 1
ATOM 699 C C . LYS A 1 88 ? -8.718 -4.226 1.845 1.00 90.44 88 LYS A C 1
ATOM 701 O O . LYS A 1 88 ? -9.692 -4.236 2.594 1.00 90.44 88 LYS A O 1
ATOM 706 N N . LYS A 1 89 ? -7.964 -5.309 1.633 1.00 88.19 89 LYS A N 1
ATOM 707 C CA . LYS A 1 89 ? -8.214 -6.616 2.259 1.00 88.19 89 LYS A CA 1
ATOM 708 C C . LYS A 1 89 ? -8.094 -6.553 3.785 1.00 88.19 89 LYS A C 1
ATOM 710 O O . LYS A 1 89 ? -8.965 -7.079 4.479 1.00 88.19 89 LYS A O 1
ATOM 715 N N . THR A 1 90 ? -7.075 -5.875 4.310 1.00 91.56 90 THR A N 1
ATOM 716 C CA . THR A 1 90 ? -6.871 -5.694 5.755 1.00 91.56 90 THR A CA 1
ATOM 717 C C . THR A 1 90 ? -8.028 -4.922 6.399 1.00 91.56 90 THR A C 1
ATOM 719 O O . THR A 1 90 ? -8.558 -5.344 7.429 1.00 91.56 90 THR A O 1
ATOM 722 N N . TYR A 1 91 ? -8.502 -3.843 5.771 1.00 89.12 91 TYR A N 1
ATOM 723 C CA . TYR A 1 91 ? -9.671 -3.104 6.262 1.00 89.12 91 TYR A CA 1
ATOM 724 C C . TYR A 1 91 ? -10.978 -3.892 6.112 1.00 89.12 91 TYR A C 1
ATOM 726 O O . TYR A 1 91 ? -11.809 -3.900 7.026 1.00 89.12 91 TYR A O 1
ATOM 734 N N . LEU A 1 92 ? -11.142 -4.644 5.024 1.00 85.94 92 LEU A N 1
ATOM 735 C CA . LEU A 1 92 ? -12.313 -5.494 4.828 1.00 85.94 92 LEU A CA 1
ATOM 736 C C . LEU A 1 92 ? -12.426 -6.564 5.925 1.00 85.94 92 LEU A C 1
ATOM 738 O O . LEU A 1 92 ? -13.533 -6.842 6.392 1.00 85.94 92 LEU A O 1
ATOM 742 N N . ALA A 1 93 ? -11.298 -7.100 6.403 1.00 85.06 93 ALA A N 1
ATOM 743 C CA . ALA A 1 93 ? -11.256 -8.068 7.501 1.00 85.06 93 ALA A CA 1
ATOM 744 C C . ALA A 1 93 ? -11.802 -7.505 8.830 1.00 85.06 93 ALA A C 1
ATOM 746 O O . ALA A 1 93 ? -12.346 -8.252 9.645 1.00 85.06 93 ALA A O 1
ATOM 747 N N . ILE A 1 94 ? -11.740 -6.184 9.036 1.00 85.88 94 ILE A N 1
ATOM 748 C CA . ILE A 1 94 ? -12.383 -5.511 10.176 1.00 85.88 94 ILE A CA 1
ATOM 749 C C . ILE A 1 94 ? -13.768 -4.938 9.842 1.00 85.88 94 ILE A C 1
ATOM 751 O O . ILE A 1 94 ? -14.344 -4.212 10.651 1.00 85.88 94 ILE A O 1
ATOM 755 N N . GLY A 1 95 ? -14.331 -5.308 8.690 1.00 81.31 95 GLY A N 1
ATOM 756 C CA . GLY A 1 95 ? -15.658 -4.893 8.244 1.00 81.31 95 GLY A CA 1
ATOM 757 C C . GLY A 1 95 ? -15.695 -3.503 7.616 1.00 81.31 95 GLY A C 1
ATOM 758 O O . GLY A 1 95 ? -16.757 -2.889 7.623 1.00 81.31 95 GLY A O 1
ATOM 759 N N . VAL A 1 96 ? -14.570 -2.999 7.104 1.00 83.88 96 VAL A N 1
ATOM 760 C CA . VAL A 1 96 ? -14.440 -1.666 6.505 1.00 83.88 96 VAL A CA 1
ATOM 761 C C . VAL A 1 96 ? -14.151 -1.799 5.004 1.00 83.88 96 VAL A C 1
ATOM 763 O O . VAL A 1 96 ? -13.068 -2.207 4.605 1.00 83.88 96 VAL A O 1
ATOM 766 N N . ASP A 1 97 ? -15.122 -1.451 4.163 1.00 83.00 97 ASP A N 1
ATOM 767 C CA . ASP A 1 97 ? -15.009 -1.443 2.701 1.00 83.00 97 ASP A CA 1
ATOM 768 C C . ASP A 1 97 ? -14.499 -0.076 2.204 1.00 83.00 97 ASP A C 1
ATOM 770 O O . ASP A 1 97 ? -15.093 0.974 2.466 1.00 83.00 97 ASP A O 1
ATOM 774 N N . VAL A 1 98 ? -13.365 -0.075 1.509 1.00 81.00 98 VAL A N 1
ATOM 775 C CA . VAL A 1 98 ? -12.649 1.135 1.089 1.00 81.00 98 VAL A CA 1
ATOM 776 C C . VAL A 1 98 ? -12.970 1.428 -0.374 1.00 81.00 98 VAL A C 1
ATOM 778 O O . VAL A 1 98 ? -12.370 0.861 -1.287 1.00 81.00 98 VAL A O 1
ATOM 781 N N . ALA A 1 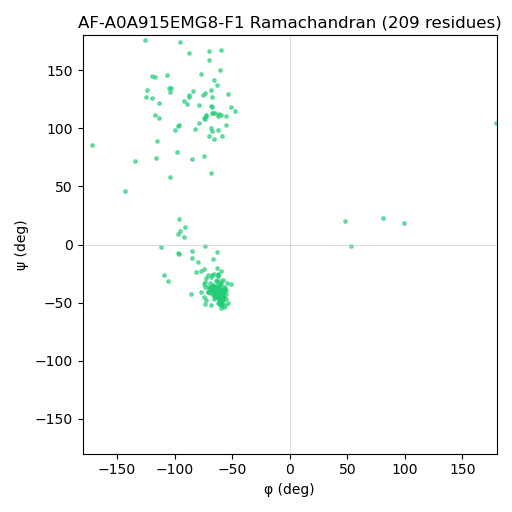99 ? -13.912 2.345 -0.596 1.00 74.88 99 ALA A N 1
ATOM 782 C CA . ALA A 1 99 ? -14.448 2.635 -1.927 1.00 74.88 99 ALA A CA 1
ATOM 783 C C . ALA A 1 99 ? -13.793 3.845 -2.616 1.00 74.88 99 ALA A C 1
ATOM 785 O O . ALA A 1 99 ? -14.105 4.138 -3.763 1.00 74.88 99 ALA A O 1
ATOM 786 N N . SER A 1 100 ? -12.935 4.596 -1.921 1.00 77.44 100 SER A N 1
ATOM 787 C CA . SER A 1 100 ? -12.376 5.852 -2.429 1.00 77.44 100 SER A CA 1
ATOM 788 C C . SER A 1 100 ? -10.860 5.787 -2.514 1.00 77.44 100 SER A C 1
ATOM 790 O O . SER A 1 100 ? -10.197 5.544 -1.507 1.00 77.44 100 SER A O 1
ATOM 792 N N . HIS A 1 101 ? -10.319 6.090 -3.695 1.00 76.50 101 HIS A N 1
ATOM 793 C CA . HIS A 1 101 ? -8.878 6.191 -3.921 1.00 76.50 101 HIS A CA 1
ATOM 794 C C . HIS A 1 101 ? -8.212 7.182 -2.948 1.00 76.50 101 HIS A C 1
ATOM 796 O O . HIS A 1 101 ? -7.199 6.876 -2.322 1.00 76.50 101 HIS A O 1
ATOM 802 N N . ALA A 1 102 ? -8.854 8.331 -2.717 1.00 77.25 102 ALA A N 1
ATOM 803 C CA . ALA A 1 102 ? -8.372 9.365 -1.803 1.00 77.25 102 ALA A CA 1
ATOM 804 C C . ALA A 1 102 ? -8.292 8.905 -0.330 1.00 77.25 102 ALA A C 1
ATOM 806 O O . ALA A 1 102 ? -7.568 9.504 0.465 1.00 77.25 102 ALA A O 1
ATOM 807 N N . ALA A 1 103 ? -9.013 7.844 0.054 1.00 82.88 103 ALA A N 1
ATOM 808 C CA . ALA A 1 103 ? -8.960 7.296 1.410 1.00 82.88 103 ALA A CA 1
ATOM 809 C C . ALA A 1 103 ? -7.706 6.451 1.666 1.00 82.88 103 ALA A C 1
ATOM 811 O O . ALA A 1 103 ? -7.310 6.308 2.824 1.00 82.88 103 ALA A O 1
ATOM 812 N N . ASN A 1 104 ? -7.068 5.919 0.618 1.00 89.38 104 ASN A N 1
ATOM 813 C CA . ASN A 1 104 ? -5.988 4.943 0.758 1.00 89.38 104 ASN A CA 1
ATOM 814 C C . ASN A 1 104 ? -4.829 5.485 1.607 1.00 89.38 104 ASN A C 1
ATOM 816 O O . ASN A 1 104 ? -4.418 4.825 2.554 1.00 89.38 104 ASN A O 1
ATOM 820 N N . ARG A 1 105 ? -4.383 6.724 1.366 1.00 90.00 105 ARG A N 1
ATOM 821 C CA . ARG A 1 105 ? -3.294 7.355 2.135 1.00 90.00 105 ARG A CA 1
ATOM 822 C C . ARG A 1 105 ? -3.598 7.461 3.626 1.00 90.00 105 ARG A C 1
ATOM 824 O O . ARG A 1 105 ? -2.773 7.111 4.469 1.00 90.00 105 ARG A O 1
ATOM 831 N N . ALA A 1 106 ? -4.786 7.958 3.962 1.00 88.06 106 ALA A N 1
ATOM 832 C CA . ALA A 1 106 ? -5.194 8.141 5.351 1.00 88.06 106 ALA A CA 1
ATOM 833 C C . ALA A 1 106 ? -5.336 6.794 6.072 1.00 88.06 106 ALA A C 1
ATOM 835 O O . ALA A 1 106 ? -4.901 6.645 7.213 1.00 88.06 106 ALA A O 1
ATOM 836 N N . LEU A 1 107 ? -5.901 5.802 5.384 1.00 91.19 107 LEU A N 1
ATOM 837 C CA . LEU A 1 107 ? -6.061 4.449 5.902 1.00 91.19 107 LEU A CA 1
ATOM 838 C C . LEU A 1 107 ? -4.721 3.724 6.042 1.00 91.19 107 LEU A C 1
ATOM 840 O O . LEU A 1 107 ? -4.526 3.008 7.019 1.00 91.19 107 LEU A O 1
ATOM 844 N N . PHE A 1 108 ? -3.779 3.945 5.131 1.00 93.69 108 PHE A N 1
ATOM 845 C CA . PHE A 1 108 ? -2.434 3.394 5.232 1.00 93.69 108 PHE A CA 1
ATOM 846 C C . PHE A 1 108 ? -1.680 3.982 6.434 1.00 93.69 108 PHE A C 1
ATOM 848 O O . PHE A 1 108 ? -1.171 3.239 7.270 1.00 93.69 108 PHE A O 1
ATOM 855 N N . LYS A 1 109 ? -1.716 5.312 6.605 1.00 91.62 109 LYS A N 1
ATOM 856 C CA . LYS A 1 109 ? -1.162 6.003 7.786 1.00 91.62 109 LYS A CA 1
ATOM 857 C C . LYS A 1 109 ? -1.822 5.555 9.093 1.00 91.62 109 LYS A C 1
ATOM 859 O O . LYS A 1 109 ? -1.193 5.537 10.143 1.00 91.62 109 LYS A O 1
ATOM 864 N N . LEU A 1 110 ? -3.113 5.240 9.067 1.00 91.75 110 LEU A N 1
ATOM 865 C CA . LEU A 1 110 ? -3.797 4.695 10.235 1.00 91.75 110 LEU A CA 1
ATOM 866 C C . LEU A 1 110 ? -3.351 3.258 10.531 1.00 91.75 110 LEU A C 1
ATOM 868 O O . LEU A 1 110 ? -3.151 2.908 11.691 1.00 91.75 110 LEU A O 1
ATOM 872 N N . ALA A 1 111 ? -3.183 2.447 9.490 1.00 93.00 111 ALA A N 1
ATOM 873 C CA . ALA A 1 111 ? -2.743 1.068 9.616 1.00 93.00 111 ALA A CA 1
ATOM 874 C C . ALA A 1 111 ? -1.309 0.984 10.163 1.00 93.00 111 ALA A C 1
ATOM 876 O O . ALA A 1 111 ? -1.025 0.124 10.994 1.00 93.00 111 ALA A O 1
ATOM 877 N N . SER A 1 112 ? -0.426 1.919 9.789 1.00 92.81 112 SER A N 1
ATOM 878 C CA . SER A 1 112 ? 0.946 1.953 10.308 1.00 92.81 112 SER A CA 1
ATOM 879 C C . SER A 1 112 ? 1.014 2.167 11.824 1.00 92.81 112 SER A C 1
ATOM 881 O O . SER A 1 112 ? 1.844 1.540 12.469 1.00 92.81 112 SER A O 1
ATOM 883 N N . LYS A 1 113 ? 0.073 2.921 12.418 1.00 91.19 113 LYS A N 1
ATOM 884 C CA . LYS A 1 113 ? -0.023 3.155 13.878 1.00 91.19 113 LYS A CA 1
ATOM 885 C C . LYS A 1 113 ? -0.285 1.896 14.720 1.00 91.19 113 LYS A C 1
ATOM 887 O O . LYS A 1 113 ? -0.356 1.992 15.943 1.00 91.19 113 LYS A O 1
ATOM 892 N N . VAL A 1 114 ? -0.532 0.742 14.097 1.00 91.56 114 VAL A N 1
ATOM 893 C CA . VAL A 1 114 ? -0.637 -0.547 14.804 1.00 91.56 114 VAL A CA 1
ATOM 894 C C . VAL A 1 114 ? 0.744 -1.057 15.237 1.00 91.56 114 VAL A C 1
ATOM 896 O O . VAL A 1 114 ? 0.832 -1.867 16.157 1.00 91.56 114 VAL A O 1
ATOM 899 N N . TYR A 1 115 ? 1.813 -0.577 14.604 1.00 92.38 115 TYR A N 1
ATOM 900 C CA . TYR A 1 115 ? 3.186 -0.984 14.880 1.00 92.38 115 TYR A CA 1
ATOM 901 C C . TYR A 1 115 ? 3.904 -0.048 15.864 1.00 92.38 115 TYR A C 1
ATOM 903 O O . TYR A 1 115 ? 3.372 0.987 16.268 1.00 92.38 115 TYR A O 1
ATOM 911 N N . ASP A 1 116 ? 5.126 -0.424 16.255 1.00 89.06 116 ASP A N 1
ATOM 912 C CA . ASP A 1 116 ? 6.044 0.453 16.990 1.00 89.06 116 ASP A CA 1
ATOM 913 C C . ASP A 1 116 ? 6.385 1.735 16.205 1.00 89.06 116 ASP A C 1
ATOM 915 O O . ASP A 1 116 ? 6.064 1.874 15.020 1.00 89.06 116 ASP A O 1
ATOM 919 N N . SER A 1 117 ? 7.000 2.709 16.886 1.00 84.81 117 SER A N 1
ATOM 920 C CA . SER A 1 117 ? 7.319 4.023 16.308 1.00 84.81 117 SER A CA 1
ATOM 921 C C . SER A 1 117 ? 8.194 3.932 15.066 1.00 84.81 117 SER A C 1
ATOM 923 O O . SER A 1 117 ? 7.969 4.683 14.118 1.00 84.81 117 SER A O 1
ATOM 925 N N . ASP A 1 118 ? 9.150 3.010 15.073 1.00 86.38 118 ASP A N 1
ATOM 926 C CA . ASP A 1 118 ? 10.171 2.897 14.037 1.00 86.38 118 ASP A CA 1
ATOM 927 C C . ASP A 1 118 ? 9.532 2.315 12.771 1.00 86.38 118 ASP A C 1
ATOM 929 O O . ASP A 1 118 ? 9.518 2.957 11.723 1.00 86.38 118 ASP A O 1
ATOM 933 N N . THR A 1 119 ? 8.821 1.192 12.908 1.00 86.44 119 THR A N 1
ATOM 934 C CA . THR A 1 119 ? 8.040 0.578 11.822 1.00 86.44 119 THR A CA 1
ATOM 935 C C . THR A 1 119 ? 6.943 1.515 11.304 1.00 86.44 119 THR A C 1
ATOM 937 O O . THR A 1 119 ? 6.606 1.499 10.118 1.00 86.44 119 THR A O 1
ATOM 940 N N . THR A 1 120 ? 6.348 2.328 12.183 1.00 86.50 120 THR A N 1
ATOM 941 C CA . THR A 1 120 ? 5.365 3.340 11.777 1.00 86.50 120 THR A CA 1
ATOM 942 C C . THR A 1 120 ? 6.001 4.373 10.852 1.00 86.50 120 THR A C 1
ATOM 944 O O . THR A 1 120 ? 5.394 4.704 9.831 1.00 86.50 120 THR A O 1
ATOM 947 N N . GLY A 1 121 ? 7.189 4.876 11.209 1.00 81.06 121 GLY A N 1
ATOM 948 C CA . GLY A 1 121 ? 7.968 5.806 10.392 1.00 81.06 121 GLY A CA 1
ATOM 949 C C . GLY A 1 121 ? 8.268 5.213 9.022 1.00 81.06 121 GLY A C 1
ATOM 950 O O . GLY A 1 121 ? 7.835 5.777 8.016 1.00 81.06 121 GLY A O 1
ATOM 951 N N . ASP A 1 122 ? 8.856 4.015 9.006 1.00 86.81 122 ASP A N 1
ATOM 952 C CA . ASP A 1 122 ? 9.206 3.294 7.780 1.00 86.81 122 ASP A CA 1
ATOM 953 C C . ASP A 1 122 ? 7.994 3.143 6.851 1.00 86.81 122 ASP A C 1
ATOM 955 O O . ASP A 1 122 ? 8.034 3.514 5.679 1.00 86.81 122 ASP A O 1
ATOM 959 N N . LEU A 1 123 ? 6.860 2.658 7.372 1.00 86.81 123 LEU A N 1
ATOM 960 C CA . LEU A 1 123 ? 5.646 2.513 6.569 1.00 86.81 123 LEU A CA 1
ATOM 961 C C . LEU A 1 123 ? 5.178 3.865 6.015 1.00 86.81 123 LEU A C 1
ATOM 963 O O . LEU A 1 123 ? 4.900 3.974 4.822 1.00 86.81 123 LEU A O 1
ATOM 967 N N . VAL A 1 124 ? 5.099 4.911 6.838 1.00 85.75 124 VAL A N 1
ATOM 968 C CA . VAL A 1 124 ? 4.616 6.225 6.380 1.00 85.75 124 VAL A CA 1
ATOM 969 C C . VAL A 1 124 ? 5.497 6.800 5.269 1.00 85.75 124 VAL A C 1
ATOM 971 O O . VAL A 1 124 ? 4.963 7.369 4.315 1.00 85.75 124 VAL A O 1
ATOM 974 N N . GLU A 1 125 ? 6.813 6.622 5.358 1.00 89.50 125 GLU A N 1
ATOM 975 C CA . GLU A 1 125 ? 7.763 7.101 4.351 1.00 89.50 125 GLU A CA 1
ATOM 976 C C . GLU A 1 125 ? 7.612 6.355 3.016 1.00 89.50 125 GLU A C 1
ATOM 978 O O . GLU A 1 125 ? 7.603 6.990 1.951 1.00 89.50 125 GLU A O 1
ATOM 983 N N . THR A 1 126 ? 7.362 5.038 3.061 1.00 92.38 126 THR A N 1
ATOM 984 C CA . THR A 1 126 ? 7.170 4.222 1.846 1.00 92.38 126 THR A CA 1
ATOM 985 C C . THR A 1 126 ? 5.966 4.637 1.002 1.00 92.38 126 THR A C 1
ATOM 987 O O . THR A 1 126 ? 5.985 4.447 -0.213 1.00 92.38 126 THR A O 1
ATOM 990 N N . TRP A 1 127 ? 4.941 5.263 1.594 1.00 94.00 127 TRP A N 1
ATOM 991 C CA . TRP A 1 127 ? 3.737 5.666 0.856 1.00 94.00 127 TRP A CA 1
ATOM 992 C C . TRP A 1 127 ? 4.048 6.582 -0.335 1.00 94.00 127 TRP A C 1
ATOM 994 O O . TRP A 1 127 ? 3.442 6.452 -1.398 1.00 94.00 127 TRP A O 1
ATOM 1004 N N . SER A 1 128 ? 5.031 7.472 -0.179 1.00 92.38 128 SER A N 1
ATOM 1005 C CA . SER A 1 128 ? 5.4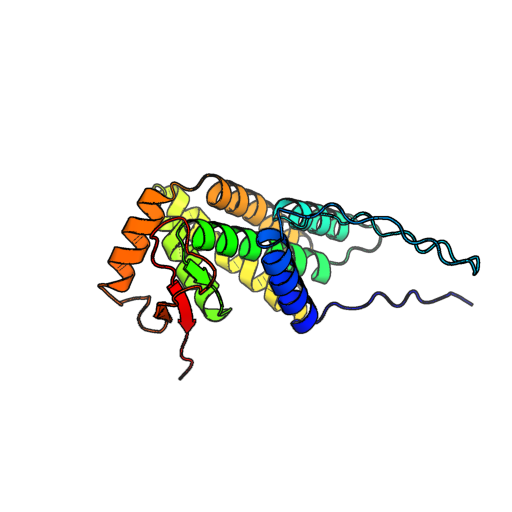43 8.389 -1.246 1.00 92.38 128 SER A CA 1
ATOM 1006 C C . SER A 1 128 ? 6.010 7.666 -2.475 1.00 92.38 128 SER A C 1
ATOM 1008 O O . SER A 1 128 ? 5.840 8.140 -3.597 1.00 92.38 128 SER A O 1
ATOM 1010 N N . LEU A 1 129 ? 6.638 6.500 -2.289 1.00 94.06 129 LEU A N 1
ATOM 1011 C CA . LEU A 1 129 ? 7.136 5.660 -3.381 1.00 94.06 129 LEU A CA 1
ATOM 1012 C C . LEU A 1 129 ? 5.981 5.007 -4.147 1.00 94.06 129 LEU A C 1
ATOM 1014 O O . LEU A 1 129 ? 6.035 4.894 -5.371 1.00 94.06 129 LEU A O 1
ATOM 1018 N N . PHE A 1 130 ? 4.919 4.614 -3.441 1.00 95.19 130 PHE A N 1
ATOM 1019 C CA . PHE A 1 130 ? 3.736 4.013 -4.056 1.00 95.19 130 PHE A CA 1
ATOM 1020 C C . PHE A 1 130 ? 2.935 5.043 -4.856 1.00 95.19 130 PHE A C 1
ATOM 1022 O O . PHE A 1 130 ? 2.522 4.740 -5.972 1.00 95.19 130 PHE A O 1
ATOM 1029 N N . GLU A 1 131 ? 2.777 6.265 -4.331 1.00 92.50 131 GLU A N 1
ATOM 1030 C CA . GLU A 1 131 ? 2.153 7.376 -5.069 1.00 92.50 131 GLU A CA 1
ATOM 1031 C C . GLU A 1 131 ? 2.925 7.675 -6.361 1.00 92.50 131 GLU A C 1
ATOM 1033 O O . GLU A 1 131 ? 2.323 7.714 -7.428 1.00 92.50 131 GLU A O 1
ATOM 1038 N N . LYS A 1 132 ? 4.262 7.758 -6.301 1.00 91.94 132 LYS A N 1
ATOM 1039 C CA . LYS A 1 132 ? 5.096 7.918 -7.503 1.00 91.94 132 LYS A CA 1
ATOM 1040 C C . LYS A 1 132 ? 4.890 6.792 -8.517 1.00 91.94 132 LYS A C 1
ATOM 1042 O O . LYS A 1 132 ? 4.834 7.059 -9.712 1.00 91.94 132 LYS A O 1
ATOM 1047 N N . CYS A 1 133 ? 4.796 5.541 -8.057 1.00 93.06 133 CYS A N 1
ATOM 1048 C CA . CYS A 1 133 ? 4.564 4.397 -8.940 1.00 93.06 133 CYS A CA 1
ATOM 1049 C C . CYS A 1 133 ? 3.235 4.504 -9.686 1.00 93.06 133 CYS A C 1
ATOM 1051 O O . CYS A 1 133 ? 3.212 4.227 -10.879 1.00 93.06 133 CYS A O 1
ATOM 1053 N N . HIS A 1 134 ? 2.173 4.934 -9.004 1.00 90.88 134 HIS A N 1
ATOM 1054 C CA . HIS A 1 134 ? 0.875 5.166 -9.632 1.00 90.88 134 HIS A CA 1
ATOM 1055 C C . HIS A 1 134 ? 0.904 6.376 -10.577 1.00 90.88 134 HIS A C 1
ATOM 1057 O O . HIS A 1 134 ? 0.404 6.316 -11.697 1.00 90.88 134 HIS A O 1
ATOM 1063 N N . ASP A 1 135 ? 1.563 7.464 -10.173 1.00 86.88 135 ASP A N 1
ATOM 1064 C CA . ASP A 1 135 ? 1.696 8.661 -11.004 1.00 86.88 135 ASP A CA 1
ATOM 1065 C C . ASP A 1 135 ? 2.529 8.409 -12.277 1.00 86.88 135 ASP A C 1
ATOM 1067 O O . ASP A 1 135 ? 2.353 9.100 -13.285 1.00 86.88 135 ASP A O 1
ATOM 1071 N N . ASN A 1 136 ? 3.429 7.417 -12.264 1.00 80.25 136 ASN A N 1
ATOM 1072 C CA . ASN A 1 136 ? 4.241 7.017 -13.418 1.00 80.25 136 ASN A CA 1
ATOM 1073 C C . ASN A 1 136 ? 3.387 6.613 -14.625 1.00 80.25 136 ASN A C 1
ATOM 1075 O O . ASN A 1 136 ? 3.772 6.873 -15.765 1.00 80.25 136 ASN A O 1
ATOM 1079 N N . PHE A 1 137 ? 2.195 6.064 -14.387 1.00 72.44 137 PHE A N 1
ATOM 1080 C CA . PHE A 1 137 ? 1.219 5.779 -15.436 1.00 72.44 137 PHE A CA 1
ATOM 1081 C C . PHE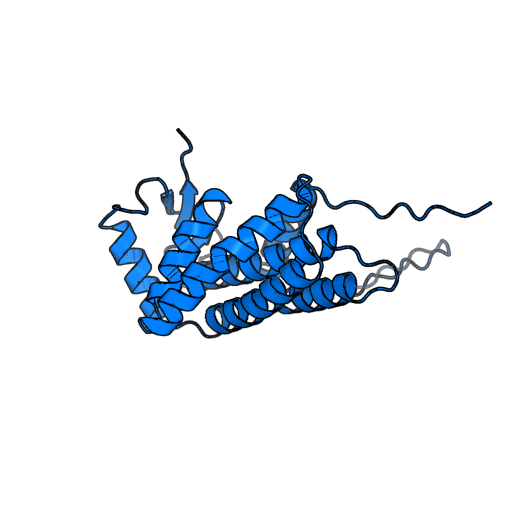 A 1 137 ? 0.786 7.026 -16.217 1.00 72.44 137 PHE A C 1
ATOM 1083 O O . PHE A 1 137 ? 0.533 6.957 -17.420 1.00 72.44 137 PHE A O 1
ATOM 1090 N N . TYR A 1 138 ? 0.766 8.188 -15.561 1.00 68.94 138 TYR A N 1
ATOM 1091 C CA . TYR A 1 138 ? 0.301 9.456 -16.125 1.00 68.94 138 TYR A CA 1
ATOM 1092 C C . TYR A 1 138 ? 1.410 10.284 -16.790 1.00 68.94 138 TYR A C 1
ATOM 1094 O O . TYR A 1 138 ? 1.218 11.465 -17.084 1.00 68.94 138 TYR A O 1
ATOM 1102 N N . GLY A 1 139 ? 2.564 9.672 -17.069 1.00 65.62 139 GLY A N 1
ATOM 1103 C CA . GLY A 1 139 ? 3.644 10.301 -17.830 1.00 65.62 139 GLY A CA 1
ATOM 1104 C C . GLY A 1 139 ? 4.776 10.880 -16.985 1.00 65.62 139 GLY A C 1
ATOM 1105 O O . GLY A 1 139 ? 5.552 11.688 -17.501 1.00 65.62 139 GLY A O 1
ATOM 1106 N N . GLN A 1 140 ? 4.918 10.469 -15.718 1.00 67.88 140 GLN A N 1
ATOM 1107 C CA . GLN A 1 140 ? 6.211 10.623 -15.043 1.00 67.88 140 GLN A CA 1
ATOM 1108 C C . GLN A 1 140 ? 7.236 9.645 -15.644 1.00 67.88 140 GLN A C 1
ATOM 1110 O O . GLN A 1 140 ? 6.886 8.681 -16.318 1.00 67.88 140 GLN A O 1
ATOM 1115 N N . SER A 1 141 ? 8.524 9.941 -15.474 1.00 75.44 141 SER A N 1
ATOM 1116 C CA . SER A 1 141 ? 9.621 9.101 -15.969 1.00 75.44 141 SER A CA 1
ATOM 1117 C C . SER A 1 141 ? 10.419 8.562 -14.791 1.00 75.44 141 SER A C 1
ATOM 1119 O O . SER A 1 141 ? 11.513 9.050 -14.513 1.00 75.44 141 SER A O 1
ATOM 1121 N N . LEU A 1 142 ? 9.856 7.586 -14.074 1.00 87.31 142 LEU A N 1
ATOM 1122 C CA . LEU A 1 142 ? 10.614 6.860 -13.057 1.00 87.31 142 LEU A CA 1
ATOM 1123 C C . LEU A 1 142 ? 11.734 6.043 -13.702 1.00 87.31 142 LEU A C 1
ATOM 1125 O O . LEU A 1 142 ? 11.569 5.438 -14.767 1.00 87.31 142 LEU A O 1
ATOM 1129 N N . HIS A 1 143 ? 12.877 5.999 -13.028 1.00 92.50 143 HIS A N 1
ATOM 1130 C CA . HIS A 1 143 ? 13.996 5.164 -13.415 1.00 92.50 143 HIS A CA 1
ATOM 1131 C C . HIS A 1 143 ? 13.872 3.766 -12.804 1.00 92.50 143 HIS A C 1
ATOM 1133 O O . HIS A 1 143 ? 13.116 3.507 -11.869 1.00 92.50 143 HIS A O 1
ATOM 1139 N N . ARG A 1 144 ? 14.661 2.828 -13.337 1.00 93.50 144 ARG A N 1
ATOM 1140 C CA . ARG A 1 144 ? 14.671 1.435 -12.873 1.00 93.50 144 ARG A CA 1
ATOM 1141 C C . ARG A 1 144 ? 14.939 1.319 -11.371 1.00 93.50 144 ARG A C 1
ATOM 1143 O O . ARG A 1 144 ? 14.357 0.456 -10.720 1.00 93.50 144 ARG A O 1
ATOM 1150 N N . ASP A 1 145 ? 15.835 2.146 -10.842 1.00 94.69 145 ASP A N 1
ATOM 1151 C CA . ASP A 1 145 ? 16.212 2.077 -9.432 1.00 94.69 145 ASP A CA 1
ATOM 1152 C C . ASP A 1 145 ? 15.104 2.617 -8.516 1.00 94.69 145 ASP A C 1
ATOM 1154 O O . ASP A 1 145 ? 14.869 2.010 -7.473 1.00 94.69 145 ASP A O 1
ATOM 1158 N N . ASP A 1 146 ? 14.320 3.610 -8.962 1.00 93.75 146 ASP A N 1
ATOM 1159 C CA . ASP A 1 146 ? 13.108 4.054 -8.254 1.00 93.75 146 ASP A CA 1
ATOM 1160 C C . ASP A 1 146 ? 12.087 2.907 -8.138 1.00 93.75 146 ASP A C 1
ATOM 1162 O O . ASP A 1 146 ? 11.520 2.658 -7.074 1.00 93.75 146 ASP A O 1
ATOM 1166 N N . ILE A 1 147 ? 11.879 2.153 -9.228 1.00 95.44 147 ILE A N 1
ATOM 1167 C CA . ILE A 1 147 ? 10.957 1.005 -9.245 1.00 95.44 147 ILE A CA 1
ATOM 1168 C C . ILE A 1 147 ? 11.465 -0.141 -8.361 1.00 95.44 147 ILE A C 1
ATOM 1170 O O . ILE A 1 147 ? 10.668 -0.794 -7.689 1.00 95.44 147 ILE A O 1
ATOM 1174 N N . LYS A 1 148 ? 12.780 -0.399 -8.319 1.00 96.62 148 LYS A N 1
ATOM 1175 C CA . LYS A 1 148 ? 13.361 -1.407 -7.411 1.00 96.62 148 LYS A CA 1
ATOM 1176 C C . LYS A 1 148 ? 13.159 -1.033 -5.947 1.00 96.62 148 LYS A C 1
ATOM 1178 O O . LYS A 1 148 ? 12.794 -1.898 -5.151 1.00 96.62 148 LYS A O 1
ATOM 1183 N N . GLU A 1 149 ? 13.405 0.229 -5.604 1.00 96.25 149 GLU A N 1
ATOM 1184 C CA . GLU A 1 149 ? 13.193 0.746 -4.254 1.00 96.25 149 GLU A CA 1
ATOM 1185 C C . GLU A 1 149 ? 11.719 0.607 -3.857 1.00 96.25 149 GLU A C 1
ATOM 1187 O O . GLU A 1 149 ? 11.403 0.018 -2.821 1.00 96.25 149 GLU A O 1
ATOM 1192 N N . ALA A 1 150 ? 10.807 1.031 -4.736 1.00 96.69 150 ALA A N 1
ATOM 1193 C CA . ALA A 1 150 ? 9.374 0.898 -4.515 1.00 96.69 150 ALA A CA 1
ATOM 1194 C C . ALA A 1 150 ? 8.917 -0.568 -4.406 1.00 96.69 150 ALA A C 1
ATOM 1196 O O . ALA A 1 150 ? 8.058 -0.883 -3.582 1.00 96.69 150 ALA A O 1
ATOM 1197 N N . LEU A 1 151 ? 9.506 -1.488 -5.180 1.00 97.75 151 LEU A N 1
ATOM 1198 C CA . LEU A 1 151 ? 9.202 -2.918 -5.099 1.00 97.75 151 LEU A CA 1
ATOM 1199 C C . LEU A 1 151 ? 9.617 -3.508 -3.745 1.00 97.75 151 LEU A C 1
ATOM 1201 O O . LEU A 1 151 ? 8.854 -4.269 -3.146 1.00 97.75 151 LEU A O 1
ATOM 1205 N N . ALA A 1 152 ? 10.804 -3.156 -3.244 1.00 97.75 152 ALA A N 1
ATOM 1206 C CA . ALA A 1 152 ? 11.267 -3.588 -1.926 1.00 97.75 152 ALA A CA 1
ATOM 1207 C C . ALA A 1 152 ? 10.369 -3.030 -0.808 1.00 97.75 152 ALA A C 1
ATOM 1209 O O . ALA A 1 152 ? 9.924 -3.781 0.065 1.00 97.75 152 ALA A O 1
ATOM 1210 N N . ALA A 1 153 ? 10.030 -1.742 -0.891 1.00 97.25 153 ALA A N 1
ATOM 1211 C CA . ALA A 1 153 ? 9.094 -1.088 0.015 1.00 97.25 153 ALA A CA 1
ATOM 1212 C C . ALA A 1 153 ? 7.703 -1.746 -0.005 1.00 97.25 153 ALA A C 1
ATOM 1214 O O . ALA A 1 153 ? 7.101 -1.960 1.047 1.00 97.25 153 ALA A O 1
ATOM 1215 N N . ALA A 1 154 ? 7.201 -2.129 -1.182 1.00 97.88 154 ALA A N 1
ATOM 1216 C CA . ALA A 1 154 ? 5.905 -2.787 -1.312 1.00 97.88 154 ALA A CA 1
ATOM 1217 C C . ALA A 1 154 ? 5.916 -4.208 -0.743 1.00 97.88 154 ALA A C 1
ATOM 1219 O O . ALA A 1 154 ? 4.974 -4.576 -0.044 1.00 97.88 154 ALA A O 1
ATOM 1220 N N . LYS A 1 155 ? 6.993 -4.982 -0.956 1.00 97.81 155 LYS A N 1
ATOM 1221 C CA . LYS A 1 155 ? 7.182 -6.297 -0.313 1.00 97.81 155 LYS A CA 1
ATOM 1222 C C . LYS A 1 155 ? 7.098 -6.169 1.216 1.00 97.81 155 LYS A C 1
ATOM 1224 O O . LYS A 1 155 ? 6.343 -6.907 1.848 1.00 97.81 155 LYS A O 1
ATOM 1229 N N . PHE A 1 156 ? 7.790 -5.183 1.792 1.00 96.50 156 PHE A N 1
ATOM 1230 C CA . PHE A 1 156 ? 7.725 -4.876 3.225 1.00 96.50 156 PHE A CA 1
ATOM 1231 C C . PHE A 1 156 ? 6.315 -4.466 3.682 1.00 96.50 156 PHE A C 1
ATOM 1233 O O . PHE A 1 156 ? 5.776 -5.038 4.631 1.00 96.50 156 PHE A O 1
ATOM 1240 N N . ALA A 1 157 ? 5.684 -3.511 2.995 1.00 96.62 157 ALA A N 1
ATOM 1241 C CA . ALA A 1 157 ? 4.361 -3.011 3.360 1.00 96.62 157 ALA A CA 1
ATOM 1242 C C . ALA A 1 157 ? 3.283 -4.104 3.289 1.00 96.62 157 ALA A C 1
ATOM 1244 O O . ALA A 1 157 ? 2.465 -4.218 4.202 1.00 96.62 157 ALA A O 1
ATOM 1245 N N . VAL A 1 158 ? 3.296 -4.937 2.244 1.00 96.94 158 VAL A N 1
ATOM 1246 C CA . VAL A 1 158 ? 2.365 -6.065 2.083 1.00 96.94 158 VAL A CA 1
ATOM 1247 C C . VAL A 1 158 ? 2.545 -7.080 3.205 1.00 96.94 158 VAL A C 1
ATOM 1249 O O . VAL A 1 158 ? 1.555 -7.490 3.806 1.00 96.94 158 VAL A O 1
ATOM 1252 N N . GLU A 1 159 ? 3.785 -7.438 3.551 1.00 96.44 159 GLU A N 1
ATOM 1253 C CA . GLU A 1 159 ? 4.046 -8.351 4.666 1.00 96.44 159 GLU A CA 1
ATOM 1254 C C . GLU A 1 159 ? 3.464 -7.815 5.983 1.00 96.44 159 GLU A C 1
ATOM 1256 O O . GLU A 1 159 ? 2.809 -8.552 6.729 1.00 96.44 159 GLU A O 1
ATOM 1261 N N . LYS A 1 160 ? 3.663 -6.522 6.261 1.00 96.25 160 LYS A N 1
ATOM 1262 C CA . LYS A 1 160 ? 3.102 -5.870 7.448 1.00 96.25 160 LYS A CA 1
ATOM 1263 C C . LYS A 1 160 ? 1.573 -5.819 7.382 1.00 96.25 160 LYS A C 1
ATOM 1265 O O . LYS A 1 160 ? 0.910 -6.098 8.374 1.00 96.25 160 LYS A O 1
ATOM 1270 N N . LEU A 1 161 ? 0.964 -5.506 6.246 1.00 95.31 161 LEU A N 1
ATOM 1271 C CA . LEU A 1 161 ? -0.499 -5.477 6.141 1.00 95.31 161 LEU A CA 1
ATOM 1272 C C . LEU A 1 161 ? -1.129 -6.871 6.318 1.00 95.31 161 LEU A C 1
ATOM 1274 O O . LEU A 1 161 ? -2.176 -6.979 6.958 1.00 95.31 161 LEU A O 1
ATOM 1278 N N . GLU A 1 162 ? -0.482 -7.929 5.820 1.00 92.62 162 GLU A N 1
ATOM 1279 C CA . GLU A 1 162 ? -0.945 -9.321 5.945 1.00 92.62 162 GLU A CA 1
ATOM 1280 C C . GLU A 1 162 ? -0.857 -9.862 7.381 1.00 92.62 162 GLU A C 1
ATOM 1282 O O . GLU A 1 162 ? -1.699 -10.664 7.786 1.00 92.62 162 GLU A O 1
ATOM 1287 N N . LYS A 1 163 ? 0.144 -9.429 8.158 1.00 93.88 163 LYS A N 1
ATOM 1288 C CA . LYS A 1 163 ? 0.385 -9.881 9.543 1.00 93.88 163 LYS A CA 1
ATOM 1289 C C . LYS A 1 163 ? -0.196 -8.943 10.608 1.00 93.88 163 LYS A C 1
ATOM 1291 O O . LYS A 1 163 ? 0.100 -9.099 11.791 1.00 93.88 163 LYS A O 1
ATOM 1296 N N . MET A 1 164 ? -0.987 -7.957 10.196 1.00 94.25 164 MET A N 1
ATOM 1297 C CA . MET A 1 164 ? -1.481 -6.900 11.071 1.00 94.25 164 MET A CA 1
ATOM 1298 C C . MET A 1 164 ? -2.391 -7.432 12.184 1.00 94.25 164 MET A C 1
ATOM 1300 O O . MET A 1 164 ? -3.303 -8.221 11.927 1.00 94.25 164 MET A O 1
ATOM 1304 N N . ASP A 1 165 ? -2.210 -6.931 13.411 1.00 94.38 165 ASP A N 1
ATOM 1305 C CA . ASP A 1 165 ? -3.172 -7.161 14.490 1.00 94.38 165 ASP A CA 1
ATOM 1306 C C . ASP A 1 165 ? -4.488 -6.421 14.197 1.00 94.38 165 ASP A C 1
ATOM 1308 O O . ASP A 1 165 ? -4.636 -5.212 14.411 1.00 94.38 165 ASP A O 1
ATOM 1312 N N . LEU A 1 166 ? -5.464 -7.181 13.703 1.00 92.44 166 LEU A N 1
ATOM 1313 C CA . LEU A 1 166 ? -6.777 -6.680 13.307 1.00 92.44 166 LEU A CA 1
ATOM 1314 C C . LEU A 1 166 ? -7.564 -6.082 14.481 1.00 92.44 166 LEU A C 1
ATOM 1316 O O . LEU A 1 166 ? -8.403 -5.202 14.264 1.00 92.44 166 LEU A O 1
ATOM 1320 N N . GLN A 1 167 ? -7.310 -6.524 15.718 1.00 92.19 167 GLN A N 1
ATOM 1321 C CA . GLN A 1 167 ? -7.997 -5.979 16.885 1.00 92.19 167 GLN A CA 1
ATOM 1322 C C . GLN A 1 167 ? -7.483 -4.573 17.206 1.00 92.19 167 GLN A C 1
ATOM 1324 O O . GLN A 1 167 ? -8.289 -3.648 17.349 1.00 92.19 167 GLN A O 1
ATOM 1329 N N . SER A 1 168 ? -6.161 -4.389 17.240 1.00 93.25 168 SER A N 1
ATOM 1330 C CA . SER A 1 168 ? -5.547 -3.065 17.392 1.00 93.25 168 SER A CA 1
ATOM 1331 C C . SER A 1 168 ? -5.931 -2.125 16.251 1.00 93.25 168 SER A C 1
ATOM 1333 O O . SER A 1 168 ? -6.310 -0.978 16.505 1.00 93.25 168 SER A O 1
ATOM 1335 N N . LEU A 1 169 ? -5.950 -2.616 15.006 1.00 93.50 169 LEU A N 1
ATOM 1336 C CA . LEU A 1 169 ? -6.415 -1.833 13.859 1.00 93.50 169 LEU A CA 1
ATOM 1337 C C . LEU A 1 169 ? -7.859 -1.349 14.046 1.00 93.50 169 LEU A C 1
ATOM 1339 O O . LEU A 1 169 ? -8.145 -0.167 13.854 1.00 93.50 169 LEU A O 1
ATOM 1343 N N . ARG A 1 170 ? -8.772 -2.241 14.452 1.00 89.94 170 ARG A N 1
ATOM 1344 C CA . ARG A 1 170 ? -10.180 -1.897 14.697 1.00 89.94 170 ARG A CA 1
ATOM 1345 C C . ARG A 1 170 ? -10.327 -0.850 15.803 1.00 89.94 170 ARG A C 1
ATOM 1347 O O . ARG A 1 170 ? -11.125 0.077 15.656 1.00 89.94 170 ARG A O 1
ATOM 1354 N N . ILE A 1 171 ? -9.575 -0.983 16.896 1.00 90.19 171 ILE A N 1
ATOM 1355 C CA . ILE A 1 171 ? -9.571 -0.011 18.000 1.00 90.19 171 ILE A CA 1
ATOM 1356 C C . ILE A 1 171 ? -9.096 1.357 17.497 1.00 90.19 171 ILE A C 1
ATOM 1358 O O . ILE A 1 171 ? -9.785 2.358 17.715 1.00 90.19 171 ILE A O 1
ATOM 1362 N N . ASN A 1 172 ? -7.976 1.395 16.771 1.00 89.19 172 ASN A N 1
ATOM 1363 C CA . ASN A 1 172 ? -7.421 2.622 16.201 1.00 89.19 172 ASN A CA 1
ATOM 1364 C C . ASN A 1 172 ? -8.397 3.284 15.217 1.00 89.19 172 ASN A C 1
ATOM 1366 O O . ASN A 1 172 ? -8.641 4.487 15.312 1.00 89.19 172 ASN A O 1
ATOM 1370 N N . PHE A 1 173 ? -9.023 2.502 14.333 1.00 88.88 173 PHE A N 1
ATOM 1371 C CA . PHE A 1 173 ? -10.027 2.995 13.389 1.00 88.88 173 PHE A CA 1
ATOM 1372 C C . PHE A 1 173 ? -11.233 3.622 14.091 1.00 88.88 173 PHE A C 1
ATOM 1374 O O . PHE A 1 173 ? -11.623 4.744 13.768 1.00 88.88 173 PHE A O 1
ATOM 1381 N N . ASN A 1 174 ? -11.793 2.948 15.098 1.00 86.25 174 ASN A N 1
ATOM 1382 C CA . ASN A 1 174 ? -12.933 3.475 15.849 1.00 86.25 174 ASN A CA 1
ATOM 1383 C C . ASN A 1 174 ? -12.575 4.740 16.645 1.00 86.25 174 ASN A C 1
ATOM 1385 O O . ASN A 1 174 ? -13.380 5.672 16.712 1.00 86.25 174 ASN A O 1
ATOM 1389 N N . LYS A 1 175 ? -11.362 4.799 17.209 1.00 86.25 175 LYS A N 1
ATOM 1390 C CA . LYS A 1 175 ? -10.862 5.981 17.920 1.00 86.25 175 LYS A CA 1
ATOM 1391 C C . LYS A 1 175 ? -10.753 7.187 16.987 1.00 86.25 175 LYS A C 1
ATOM 1393 O O . LYS A 1 175 ? -11.305 8.240 17.298 1.00 86.25 175 LYS A O 1
ATOM 1398 N N . GLU A 1 176 ? -10.113 7.034 15.832 1.00 82.88 176 GLU A N 1
ATOM 1399 C CA . GLU A 1 176 ? -9.943 8.126 14.861 1.00 82.88 176 GLU A CA 1
ATOM 1400 C C . GLU A 1 176 ? -11.277 8.546 14.228 1.00 82.88 176 GLU A C 1
ATOM 1402 O O . GLU A 1 176 ? -11.525 9.738 14.045 1.00 82.88 176 GLU A O 1
ATOM 1407 N N . LYS A 1 177 ? -12.195 7.596 13.988 1.00 76.06 177 LYS A N 1
ATOM 1408 C CA . LYS A 1 177 ? -13.578 7.893 13.572 1.00 76.06 177 LYS A CA 1
ATOM 1409 C C . LYS A 1 177 ? -14.286 8.816 14.574 1.00 76.06 177 LYS A C 1
ATOM 1411 O O . LYS A 1 177 ? -15.050 9.685 14.164 1.00 76.06 177 LYS A O 1
ATOM 1416 N N . SER A 1 178 ? -14.036 8.644 15.874 1.00 70.44 178 SER A N 1
ATOM 1417 C CA . SER A 1 178 ? -14.636 9.468 16.936 1.00 70.44 178 SER A CA 1
ATOM 1418 C C . SER A 1 178 ? -13.958 10.831 17.143 1.00 70.44 178 SER A C 1
ATOM 1420 O O . SER A 1 178 ? -14.533 11.707 17.787 1.00 70.44 178 SER A O 1
ATOM 1422 N N . GLN A 1 179 ? -12.752 11.026 16.600 1.00 66.12 179 GLN A N 1
ATOM 1423 C CA . GLN A 1 179 ? -11.942 12.238 16.763 1.00 66.12 179 GLN A CA 1
ATOM 1424 C C . GLN A 1 179 ? -11.373 12.686 15.407 1.00 66.12 179 GLN A C 1
ATOM 1426 O O . GLN A 1 179 ? -10.173 12.552 15.163 1.00 66.12 179 GLN A O 1
ATOM 1431 N N . PRO A 1 180 ? -12.214 13.222 14.505 1.00 56.56 180 PRO A N 1
ATOM 1432 C CA . PRO A 1 180 ? -11.858 13.453 13.111 1.00 56.56 180 PRO A CA 1
ATOM 1433 C C . PRO A 1 180 ? -10.918 14.660 12.960 1.00 56.56 180 PRO A C 1
ATOM 1435 O O . PRO A 1 180 ? -11.333 15.738 12.546 1.00 56.56 180 PRO A O 1
ATOM 1438 N N . LYS A 1 181 ? -9.636 14.503 13.301 1.00 57.50 181 LYS A N 1
ATOM 1439 C CA . LYS A 1 181 ? -8.598 15.480 12.936 1.00 57.50 181 LYS A CA 1
ATOM 1440 C C . LYS A 1 181 ? -8.049 15.198 11.532 1.00 57.50 181 LYS A C 1
ATOM 1442 O O . LYS A 1 181 ? -7.957 16.129 10.745 1.00 57.50 181 LYS A O 1
ATOM 1447 N N . ASP A 1 182 ? -7.810 13.924 11.198 1.00 52.09 182 ASP A N 1
ATOM 1448 C CA . ASP A 1 182 ? -7.298 13.482 9.881 1.00 52.09 182 ASP A CA 1
ATOM 1449 C C . ASP A 1 182 ? -8.349 12.729 9.029 1.00 52.09 182 ASP A C 1
ATOM 1451 O O . ASP A 1 182 ? -8.292 12.770 7.802 1.00 52.09 182 ASP A O 1
ATOM 1455 N N . LEU A 1 183 ? -9.349 12.079 9.645 1.00 56.50 183 LEU A N 1
ATOM 1456 C CA . LEU A 1 183 ? -10.415 11.345 8.933 1.00 56.50 183 LEU A CA 1
ATOM 1457 C C . LEU A 1 183 ? -11.670 12.189 8.640 1.00 56.50 183 LEU A C 1
ATOM 1459 O O . LEU A 1 183 ? -12.660 11.660 8.144 1.00 56.50 183 LEU A O 1
ATOM 1463 N N . SER A 1 184 ? -11.657 13.496 8.918 1.00 49.50 184 SER A N 1
ATOM 1464 C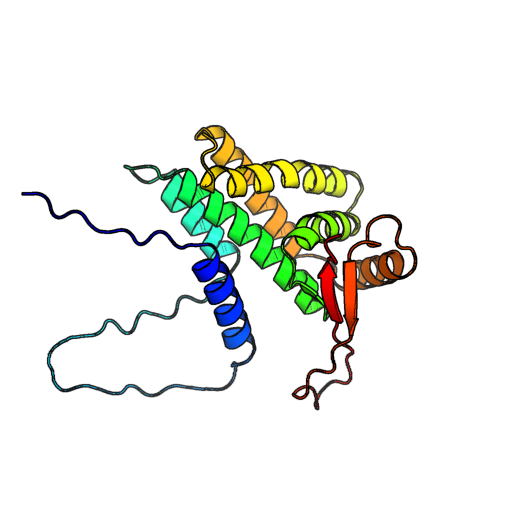 CA . SER A 1 184 ? -12.821 14.394 8.767 1.00 49.50 184 SER A CA 1
ATOM 1465 C C . SER A 1 184 ? -13.377 14.484 7.346 1.00 49.50 184 SER A C 1
ATOM 1467 O O . SER A 1 184 ? -14.548 14.807 7.162 1.00 49.50 184 SER A O 1
ATOM 1469 N N . LYS A 1 185 ? -12.558 14.166 6.339 1.00 52.97 185 LYS A N 1
ATOM 1470 C CA . LYS A 1 185 ? -12.969 14.129 4.928 1.00 52.97 185 LYS A CA 1
ATOM 1471 C C . LYS A 1 185 ? -13.595 12.792 4.532 1.00 52.97 185 LYS A C 1
ATOM 1473 O O . LYS A 1 185 ? -14.177 12.680 3.458 1.00 52.97 185 LYS A O 1
ATOM 1478 N N . ILE A 1 186 ? -13.482 11.783 5.392 1.00 57.22 186 ILE A N 1
ATOM 1479 C CA . ILE A 1 186 ? -13.880 10.414 5.117 1.00 57.22 186 ILE A CA 1
ATOM 1480 C C . ILE A 1 186 ? -15.282 10.146 5.678 1.00 57.22 186 ILE A C 1
ATOM 1482 O O . ILE A 1 186 ? -15.483 9.917 6.867 1.00 57.22 186 ILE A O 1
ATOM 1486 N N . GLU A 1 187 ? -16.274 10.148 4.797 1.00 58.22 187 GLU A N 1
ATOM 1487 C CA . GLU A 1 187 ? -17.631 9.676 5.050 1.00 58.22 187 GLU A CA 1
ATOM 1488 C C . GLU A 1 187 ? -17.623 8.152 5.255 1.00 58.22 187 GLU A C 1
ATOM 1490 O O . GLU A 1 187 ? -17.629 7.352 4.316 1.00 58.22 187 GLU A O 1
ATOM 1495 N N . VAL A 1 188 ? -17.612 7.737 6.518 1.00 61.34 188 VAL A N 1
ATOM 1496 C CA . VAL A 1 188 ? -17.845 6.344 6.904 1.00 61.34 188 VAL A CA 1
ATOM 1497 C C . VAL A 1 188 ? -19.355 6.111 6.932 1.00 61.34 188 VAL A C 1
ATOM 1499 O O . VAL A 1 188 ? -20.030 6.467 7.897 1.00 61.34 188 VAL A O 1
ATOM 1502 N N . LYS A 1 189 ? -19.902 5.522 5.871 1.00 61.75 189 LYS A N 1
ATOM 1503 C CA . LYS A 1 189 ? -21.297 5.085 5.817 1.00 61.75 189 LYS A CA 1
ATOM 1504 C C . LYS A 1 189 ? -21.407 3.675 6.379 1.00 61.75 189 LYS A C 1
ATOM 1506 O O . LYS A 1 189 ? -20.713 2.759 5.954 1.00 61.75 189 LYS A O 1
ATOM 1511 N N . GLU A 1 190 ? -22.288 3.485 7.346 1.00 59.44 190 GLU A N 1
ATOM 1512 C CA . GLU A 1 190 ? -22.686 2.143 7.760 1.00 59.44 190 GLU A CA 1
ATOM 1513 C C . GLU A 1 190 ? -23.593 1.547 6.688 1.00 59.44 190 GLU A C 1
ATOM 1515 O O . GLU A 1 190 ? -24.559 2.184 6.264 1.00 59.44 190 GLU A O 1
ATOM 1520 N N . PHE A 1 191 ? -23.304 0.322 6.255 1.00 52.50 191 PHE A N 1
ATOM 1521 C CA . PHE A 1 191 ? -24.192 -0.395 5.349 1.00 52.50 191 PHE A CA 1
ATOM 1522 C C . PHE A 1 191 ? -24.558 -1.734 5.964 1.00 52.50 191 PHE A C 1
ATOM 1524 O O . PHE A 1 191 ? -23.704 -2.548 6.320 1.00 52.50 191 PHE A O 1
ATOM 1531 N N . LYS A 1 192 ? -25.864 -1.985 6.046 1.00 45.84 192 LYS A N 1
ATOM 1532 C CA . LYS A 1 192 ? -26.381 -3.321 6.315 1.00 45.84 192 LYS A CA 1
ATOM 1533 C C . LYS A 1 192 ? -26.224 -4.133 5.037 1.00 45.84 192 LYS A C 1
ATOM 1535 O O . LYS A 1 192 ? -26.925 -3.881 4.063 1.00 45.84 192 LYS A O 1
ATOM 1540 N N . ASN A 1 193 ? -25.302 -5.090 5.030 1.00 42.41 193 ASN A N 1
ATOM 1541 C CA . ASN A 1 193 ? -25.242 -6.065 3.951 1.00 42.41 193 ASN A CA 1
ATOM 1542 C C . ASN A 1 193 ? -26.495 -6.970 4.060 1.00 42.41 193 ASN A C 1
ATOM 1544 O O . ASN A 1 193 ? -26.684 -7.616 5.095 1.00 42.41 193 ASN A O 1
ATOM 1548 N N . PRO A 1 194 ? -27.373 -7.018 3.040 1.00 39.06 194 PRO A N 1
ATOM 1549 C CA . PRO A 1 194 ? -28.611 -7.800 3.095 1.00 39.06 194 PRO A CA 1
ATOM 1550 C C . PRO A 1 194 ? -28.376 -9.323 3.145 1.00 39.06 194 PRO A C 1
ATOM 1552 O O . PRO A 1 194 ? -29.297 -10.066 3.478 1.00 39.06 194 PRO A O 1
ATOM 1555 N N . TYR A 1 195 ? -27.150 -9.787 2.884 1.00 37.41 195 TYR A N 1
ATOM 1556 C CA . TYR A 1 195 ? -26.757 -11.200 2.886 1.00 37.41 195 TYR A CA 1
ATOM 1557 C C . TYR A 1 195 ? -26.120 -11.671 4.205 1.00 37.41 195 TYR A C 1
ATOM 1559 O O . TYR A 1 195 ? -25.950 -12.869 4.425 1.00 37.41 195 TYR A O 1
ATOM 1567 N N . THR A 1 196 ? -25.817 -10.771 5.146 1.00 44.28 196 THR A N 1
ATOM 1568 C CA . THR A 1 196 ? -25.340 -11.151 6.488 1.00 44.28 196 THR A CA 1
ATOM 1569 C C . THR A 1 196 ? -26.509 -11.456 7.425 1.00 44.28 196 THR A C 1
ATOM 1571 O O . THR A 1 196 ? -26.804 -10.691 8.338 1.00 44.28 196 THR A O 1
ATOM 1574 N N . LYS A 1 197 ? -27.171 -12.602 7.229 1.00 41.00 197 LYS A N 1
ATOM 1575 C CA . LYS A 1 197 ? -28.071 -13.187 8.245 1.00 41.00 197 LYS A CA 1
ATOM 1576 C C . LYS A 1 197 ? -27.343 -14.043 9.289 1.00 41.00 197 LYS A C 1
ATOM 1578 O O . LYS A 1 197 ? -27.982 -14.492 10.231 1.00 41.00 197 LYS A O 1
ATOM 1583 N N . ILE A 1 198 ? -26.033 -14.273 9.142 1.00 41.56 198 ILE A N 1
ATOM 1584 C CA . ILE A 1 198 ? -25.378 -15.388 9.843 1.00 41.56 198 ILE A CA 1
ATOM 1585 C C . ILE A 1 198 ? -24.510 -14.949 11.042 1.00 41.56 198 ILE A C 1
ATOM 1587 O O . ILE A 1 198 ? -24.501 -15.663 12.036 1.00 41.56 198 ILE A O 1
ATOM 1591 N N . HIS A 1 199 ? -23.876 -13.764 11.063 1.00 38.88 199 HIS A N 1
ATOM 1592 C CA . HIS A 1 199 ? -22.931 -13.410 12.151 1.00 38.88 199 HIS A CA 1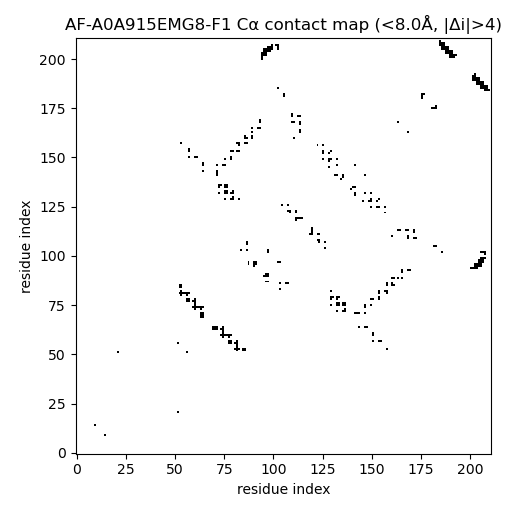
ATOM 1593 C C . HIS A 1 199 ? -22.928 -11.940 12.623 1.00 38.88 199 HIS A C 1
ATOM 1595 O O . HIS A 1 199 ? -21.859 -11.367 12.784 1.00 38.88 199 HIS A O 1
ATOM 1601 N N . GLY A 1 200 ? -24.089 -11.313 12.855 1.00 40.00 200 GLY A N 1
ATOM 1602 C CA . GLY A 1 200 ? -24.248 -10.187 13.808 1.00 40.00 200 GLY A CA 1
ATOM 1603 C C . GLY A 1 200 ? -23.261 -8.997 13.788 1.00 40.00 200 GLY A C 1
ATOM 1604 O O . GLY A 1 200 ? -23.163 -8.297 14.791 1.00 40.00 200 GLY A O 1
ATOM 1605 N N . GLY A 1 201 ? -22.522 -8.753 12.703 1.00 46.38 201 GLY A N 1
ATOM 1606 C CA . GLY A 1 201 ? -21.482 -7.725 12.622 1.00 46.38 201 GLY A CA 1
ATOM 1607 C C . GLY A 1 201 ? -21.926 -6.511 11.809 1.00 46.38 201 GLY A C 1
ATOM 1608 O O . GLY A 1 201 ? -22.480 -6.658 10.720 1.00 46.38 201 GLY A O 1
ATOM 1609 N N . VAL A 1 202 ? -21.664 -5.307 12.322 1.00 48.91 202 VAL A N 1
ATOM 1610 C CA . VAL A 1 202 ? -21.843 -4.048 11.579 1.00 48.91 202 VAL A CA 1
ATOM 1611 C C . VAL A 1 202 ? -20.701 -3.909 10.564 1.00 48.91 202 VAL A C 1
ATOM 1613 O O . VAL A 1 202 ? -19.537 -4.056 10.934 1.00 48.91 202 VAL A O 1
ATOM 1616 N N . LYS A 1 203 ? -21.029 -3.645 9.291 1.00 53.09 203 LYS A N 1
ATOM 1617 C CA . LYS A 1 203 ? -20.062 -3.324 8.227 1.00 53.09 203 LYS A CA 1
ATOM 1618 C C . LYS A 1 203 ? -20.134 -1.830 7.874 1.00 53.09 203 LYS A C 1
ATOM 1620 O O . LYS A 1 203 ? -21.208 -1.225 7.885 1.00 53.09 203 LYS A O 1
ATOM 1625 N N . TYR A 1 204 ? -18.992 -1.251 7.532 1.00 52.06 204 TYR A N 1
ATOM 1626 C CA . TYR A 1 204 ? -18.797 0.147 7.152 1.00 52.06 204 TYR A CA 1
ATOM 1627 C C . TYR A 1 204 ? -18.300 0.206 5.703 1.00 52.06 204 TYR A C 1
ATOM 1629 O O . TYR A 1 204 ? -17.506 -0.640 5.315 1.00 52.06 204 TYR A O 1
ATOM 1637 N N . SER A 1 205 ? -18.706 1.196 4.907 1.00 48.19 205 SER A N 1
ATOM 1638 C CA . SER A 1 205 ? -17.958 1.616 3.718 1.00 48.19 205 SER A CA 1
ATOM 1639 C C . SER A 1 205 ? -17.537 3.070 3.836 1.00 48.19 205 SER A C 1
ATOM 1641 O O . SER A 1 205 ? -18.194 3.903 4.456 1.00 48.19 205 SER A O 1
ATOM 1643 N N . VAL A 1 206 ? -16.367 3.339 3.292 1.00 50.38 206 VAL A N 1
ATOM 1644 C CA . VAL A 1 206 ? -15.577 4.529 3.537 1.00 50.38 206 VAL A CA 1
ATOM 1645 C C . VAL A 1 206 ? -15.460 5.273 2.210 1.00 50.38 206 VAL A C 1
ATOM 1647 O O . VAL A 1 206 ? -14.840 4.779 1.266 1.00 50.38 206 VAL A O 1
ATOM 1650 N N . LYS A 1 207 ? -16.094 6.445 2.117 1.00 48.50 207 LYS A N 1
ATOM 1651 C CA . LYS A 1 207 ? -16.080 7.331 0.942 1.00 48.50 207 LYS A CA 1
ATOM 1652 C C . LYS A 1 207 ? -15.584 8.706 1.356 1.00 48.50 207 LYS A C 1
ATOM 1654 O O . LYS A 1 207 ? -16.070 9.233 2.336 1.00 48.50 207 LYS A O 1
ATOM 1659 N N . ILE A 1 208 ? -14.661 9.331 0.635 1.00 41.22 208 ILE A N 1
ATOM 1660 C CA . ILE A 1 208 ? -14.335 10.741 0.893 1.00 41.22 208 ILE A CA 1
ATOM 1661 C C . ILE A 1 208 ? -15.333 11.634 0.153 1.00 41.22 208 ILE A C 1
ATOM 1663 O O . ILE A 1 208 ? -15.576 11.417 -1.034 1.00 41.22 208 ILE A O 1
ATOM 1667 N N . LYS A 1 209 ? -15.901 12.642 0.829 1.00 36.84 209 LYS A N 1
ATOM 1668 C CA . LYS A 1 209 ? -16.565 13.754 0.131 1.00 36.84 209 LYS A CA 1
ATOM 1669 C C . LYS A 1 209 ? -15.472 14.695 -0.364 1.00 36.84 209 LYS A C 1
ATOM 1671 O O . LYS A 1 209 ? -14.871 15.413 0.431 1.00 36.84 209 LYS A O 1
ATOM 1676 N N . CYS A 1 210 ? -15.193 14.665 -1.662 1.00 30.09 210 CYS A N 1
ATOM 1677 C CA . CYS A 1 210 ? -14.450 15.742 -2.305 1.00 30.09 210 CYS A CA 1
ATOM 1678 C C . CYS A 1 210 ? -15.344 16.992 -2.290 1.00 30.09 210 CYS A C 1
ATOM 1680 O O . CYS A 1 210 ? -16.459 16.946 -2.812 1.00 30.09 210 CYS A O 1
ATOM 1682 N N . HIS A 1 211 ? -14.887 18.051 -1.622 1.00 33.12 211 HIS A N 1
ATOM 1683 C CA . HIS A 1 211 ? -15.417 19.405 -1.785 1.00 33.12 211 HIS A CA 1
ATOM 1684 C C . HIS A 1 211 ? -14.648 20.106 -2.894 1.00 33.12 211 HIS A C 1
ATOM 1686 O O . HIS A 1 211 ? -13.411 19.907 -2.932 1.00 33.12 211 HIS A O 1
#

Organism: NCBI:txid166011

Mean predicted aligned error: 13.07 Å

InterPro domains:
  IPR010268 Archaeal PaREP1-like [PF05942] (55-155)

Solvent-accessible surface area (backbone atoms only — not comparable to full-atom values): 12374 Å² total; per-residue (Å²): 137,82,84,78,80,83,76,81,78,77,48,74,66,50,52,53,51,49,52,52,47,53,53,51,54,73,71,53,83,79,74,91,80,82,90,80,88,73,94,74,86,64,80,70,74,77,68,76,82,73,82,83,48,42,62,57,26,44,54,49,15,54,46,28,62,67,38,95,79,56,34,63,46,61,16,18,43,22,37,31,50,14,43,53,48,30,51,42,51,48,37,41,75,67,33,34,41,74,75,29,79,85,43,48,65,60,52,49,53,55,55,28,68,66,50,57,74,66,60,22,49,55,50,55,60,43,49,61,43,39,52,50,24,49,48,25,68,78,71,51,85,75,50,72,65,57,50,50,52,32,44,55,45,37,57,52,52,36,55,51,45,74,70,50,62,59,66,57,41,46,52,51,52,56,52,39,71,76,52,52,80,84,50,66,52,49,46,70,43,77,46,85,60,92,80,66,81,82,71,94,70,84,32,35,35,38,36,55,66,84,127

Secondary structure (DSSP, 8-state):
-----------HHHHHHHHHHHHHHHH--S-PPPP---SSS------------HHHHHHHHHHHHHSSS--HHHHHHHHHHHHHHHHHHHHHHTTEEE--TTHHHHHHHHHHTTS-HHHHHHHHHHHHHHHHHHHGGGT----HHHHHHHHHHHHHHHHHHHT--HHHHHHHHHHHHHS-SSSTTEEEEEE--TT--SS---EEEEEE---

pLDDT: mean 71.37, std 23.92, range [26.52, 97.88]

Sequence (211 aa):
MSEKQHMILASDKDFDELMDYVRLQQESKSGQFQTVSCEDGFSTIIGQMVEYDSKVFLDKAEFYLNAESMDLVQAGEKIWGSVIYALKKTYLAIGVDVASHAANRALFKLASKVYDSDTTGDLVETWSLFEKCHDNFYGQSLHRDDIKEALAAAKFAVEKLEKMDLQSLRINFNKEKSQPKDLSKIEVKEFKNPYTKIHGGVKYSVKIKCH

Nearest PDB structures (foldseek):
  6upw-assembly1_M  TM=4.116E-01  e=8.699E-01  Homo sapiens
  8etj-assembly1_b  TM=2.176E-01  e=7.488E-01  Schizosaccharomyces pombe
  1le2-assembly1_A  TM=2.678E-01  e=3.894E+00  Homo sapiens

Radius of gyration: 19.5 Å; Cα contacts (8 Å, |Δi|>4): 215; chains: 1; bounding box: 45×48×60 Å